Protein AF-K2GDV8-F1 (afdb_monomer)

InterPro domains:
  IPR002344 Lupus La protein [PR00302] (8-25)
  IPR002344 Lupus La protein [PR00302] (63-76)
  IPR002344 Lupus La protein [PR00302] (128-146)
  IPR006630 La-type HTH domain [PF05383] (6-61)
  IPR006630 La-type HTH domain [PS50961] (1-84)
  IPR006630 La-type HTH domain [SM00715] (3-77)
  IPR012677 Nucleotide-binding alpha-beta plait domain superfamily [G3DSA:3.30.70.330] (85-169)
  IPR035979 RNA-binding domain superfamily [SSF54928] (81-168)
  IPR036388 Winged helix-like DNA-binding domain superfamily [G3DSA:1.10.10.10] (1-84)
  IPR036390 Winged helix DNA-binding domain superfamily [SSF46785] (3-77)
  IPR045180 La domain containing protein [PTHR22792] (4-130)

Solvent-accessible surface area (backbone atoms only — not comparable to full-atom values): 13408 Å² total; per-residue (Å²): 133,88,73,53,72,59,58,52,52,50,47,56,66,28,70,80,38,44,51,57,34,59,54,63,54,68,52,37,49,98,84,53,30,25,52,40,68,63,55,58,66,34,72,78,52,50,74,69,75,67,53,72,70,58,51,54,58,52,46,71,74,42,91,55,48,37,66,44,97,85,62,54,30,38,26,50,67,80,77,72,60,59,76,64,50,46,56,19,27,36,26,41,30,63,46,65,62,88,60,51,75,66,57,50,50,57,60,47,43,79,69,36,61,73,67,47,77,45,80,41,54,37,53,80,79,68,42,61,58,21,33,36,38,38,30,35,73,46,46,65,43,46,53,54,60,70,70,44,93,75,46,71,52,94,90,35,71,36,50,76,42,82,42,77,50,70,64,48,48,33,38,37,24,47,84,91,45,77,74,50,75,36,51,25,31,68,34,94,88,76,72,47,60,36,28,48,41,94,90,76,49,74,42,58,60,93,76,49,85,75,58,50,79,41,80,52,50,53,74,51,41,47,55,57,47,45,73,59,41,74,62,109

Secondary structure (DSSP, 8-state):
-PPPHHHHHHHHHSHHHHTT-HHHHHT--TTSEEEHHHHHTSHHHHTT---HHHHHHHHTT-SSEEE-TTS-EEEESSPPPHHHHHHTEEEEE---TT--HHHHHHHHHTTS-EEEEEEEE-TTT--EEEEEEEEES-HHHHHHHHH-S-EEETTEEEEEEE----EEEEEEEETTEEEEEEEEEE-TTTSPEEEEETTTEEEEGGG-TT-EEEEPPHHHHHHHHHHHHTT-

pLDDT: mean 83.09, std 14.26, range [28.98, 96.5]

Radius of gyration: 19.2 Å; Cα contacts (8 Å, |Δi|>4): 350; chains: 1; bounding box: 52×37×49 Å

Foldseek 3Di:
DDDDLLRVVCVCQDLQNVLAQLLLVVQADPVQKHFVVVVCPDPSNVVVVDDLVRSLVSNVPDPFKDADPVSGIIGGPDHDPSVVQLLQKKKKAQAPQPDDPVLQQVQLCVLHAWDDKDFDAQLQPRGTRRMMMTGGPDSVSVVVVVPDPFDDRPNDTMDIDRDASDKWKKFKDQVPHTDDIWIWGQDPPPRATWTQDPPRDTGRCVPDPRIDIDTQDSVSVVVVVCVRNVND

Structure (mmCIF, N/CA/C/O backbone):
data_AF-K2GDV8-F1
#
_entry.id   AF-K2GDV8-F1
#
loop_
_atom_site.group_PDB
_atom_site.id
_atom_site.type_symbol
_atom_site.label_atom_id
_atom_site.label_alt_id
_atom_site.label_comp_id
_atom_site.label_asym_id
_atom_site.label_entity_id
_atom_site.label_seq_id
_atom_site.pdbx_PDB_ins_code
_atom_site.Cartn_x
_atom_site.Cartn_y
_atom_site.Cartn_z
_atom_site.occupancy
_atom_site.B_iso_or_equiv
_atom_site.auth_seq_id
_atom_site.auth_comp_id
_atom_site.auth_asym_id
_atom_site.auth_atom_id
_atom_site.pdbx_PDB_model_num
ATOM 1 N N . MET A 1 1 ? 15.784 8.533 6.601 1.00 43.53 1 MET A N 1
ATOM 2 C CA . MET A 1 1 ? 16.762 7.903 5.689 1.00 43.53 1 MET A CA 1
ATOM 3 C C . MET A 1 1 ? 16.285 8.032 4.250 1.00 43.53 1 MET A C 1
ATOM 5 O O . MET A 1 1 ? 15.082 7.954 4.020 1.00 43.53 1 MET A O 1
ATOM 9 N N . SER A 1 2 ? 17.201 8.256 3.305 1.00 65.50 2 SER A N 1
ATOM 10 C CA . SER A 1 2 ? 16.892 8.185 1.871 1.00 65.50 2 SER A CA 1
ATOM 11 C C . SER A 1 2 ? 16.773 6.712 1.472 1.00 65.50 2 SER A C 1
ATOM 13 O O . SER A 1 2 ? 17.694 5.946 1.747 1.00 65.50 2 SER A O 1
ATOM 15 N N . ARG A 1 3 ? 15.641 6.291 0.895 1.00 78.75 3 ARG A N 1
ATOM 16 C CA . ARG A 1 3 ? 15.492 4.928 0.352 1.00 78.75 3 ARG A CA 1
ATOM 17 C C . ARG A 1 3 ? 16.298 4.824 -0.943 1.00 78.75 3 ARG A C 1
ATOM 19 O O . ARG A 1 3 ? 16.330 5.781 -1.713 1.00 78.75 3 ARG A O 1
ATOM 26 N N . SER A 1 4 ? 16.920 3.676 -1.194 1.00 91.19 4 SER A N 1
ATOM 27 C CA . SER A 1 4 ? 17.499 3.373 -2.511 1.00 91.19 4 SER A CA 1
ATOM 28 C C . SER A 1 4 ? 16.402 3.234 -3.575 1.00 91.19 4 SER A C 1
ATOM 30 O O . SER A 1 4 ? 15.219 3.089 -3.246 1.00 91.19 4 SER A O 1
ATOM 32 N N . LEU A 1 5 ? 16.785 3.265 -4.855 1.00 91.50 5 LEU A N 1
ATOM 33 C CA . LEU A 1 5 ? 15.845 3.099 -5.963 1.00 91.50 5 LEU A CA 1
ATOM 34 C C . LEU A 1 5 ? 15.077 1.777 -5.838 1.00 91.50 5 LEU A C 1
ATOM 36 O O . LEU A 1 5 ? 13.846 1.782 -5.876 1.00 91.50 5 LEU A O 1
ATOM 40 N N . ILE A 1 6 ? 15.791 0.666 -5.631 1.00 93.12 6 ILE A N 1
ATOM 41 C CA . ILE A 1 6 ? 15.181 -0.662 -5.514 1.00 93.12 6 ILE A CA 1
ATOM 42 C C . ILE A 1 6 ? 14.186 -0.723 -4.354 1.00 93.12 6 ILE A C 1
ATOM 44 O O . ILE A 1 6 ? 13.038 -1.095 -4.568 1.00 93.12 6 ILE A O 1
ATOM 48 N N . GLN A 1 7 ? 14.550 -0.221 -3.168 1.00 91.31 7 GLN A N 1
ATOM 49 C CA . GLN A 1 7 ? 13.645 -0.162 -2.013 1.00 91.31 7 GLN A CA 1
ATOM 50 C C . GLN A 1 7 ? 12.397 0.681 -2.302 1.00 91.31 7 GLN A C 1
ATOM 52 O O . GLN A 1 7 ? 11.306 0.394 -1.805 1.00 91.31 7 GLN A O 1
ATOM 57 N N . GLN A 1 8 ? 12.538 1.745 -3.096 1.00 91.12 8 GLN A N 1
ATOM 58 C CA . GLN A 1 8 ? 11.416 2.589 -3.480 1.00 91.12 8 GLN A CA 1
ATOM 59 C C . GLN A 1 8 ? 10.470 1.881 -4.460 1.00 91.12 8 GLN A C 1
ATOM 61 O O . GLN A 1 8 ? 9.252 2.023 -4.317 1.00 91.12 8 GLN A O 1
ATOM 66 N N . ILE A 1 9 ? 11.000 1.118 -5.421 1.00 93.31 9 ILE A N 1
ATOM 67 C CA . ILE A 1 9 ? 10.190 0.316 -6.347 1.00 93.31 9 ILE A CA 1
ATOM 68 C C . ILE A 1 9 ? 9.536 -0.854 -5.603 1.00 93.31 9 ILE A C 1
ATOM 70 O O . ILE A 1 9 ? 8.327 -1.048 -5.716 1.00 93.31 9 ILE A O 1
ATOM 74 N N . GLU A 1 10 ? 10.285 -1.569 -4.767 1.00 94.31 10 GLU A N 1
ATOM 75 C CA . GLU A 1 10 ? 9.770 -2.643 -3.912 1.00 94.31 10 GLU A CA 1
ATOM 76 C C . GLU A 1 10 ? 8.634 -2.158 -3.014 1.00 94.31 10 GLU A C 1
ATOM 78 O O . GLU A 1 10 ? 7.620 -2.838 -2.873 1.00 94.31 10 GLU A O 1
ATOM 83 N N . PHE A 1 11 ? 8.735 -0.941 -2.475 1.00 91.38 11 PHE A N 1
ATOM 84 C CA . PHE A 1 11 ? 7.638 -0.343 -1.726 1.00 91.38 11 PHE A CA 1
ATOM 85 C C . PHE A 1 11 ? 6.379 -0.139 -2.582 1.00 91.38 11 PHE A C 1
ATOM 87 O O . PHE A 1 11 ? 5.278 -0.383 -2.088 1.00 91.38 11 PHE A O 1
ATOM 94 N N . TYR A 1 12 ? 6.491 0.279 -3.848 1.00 91.88 12 TYR A N 1
ATOM 95 C CA . TYR A 1 12 ? 5.311 0.440 -4.709 1.00 91.88 12 TYR A CA 1
ATOM 96 C C . TYR A 1 12 ? 4.580 -0.879 -4.953 1.00 91.88 12 TYR A C 1
ATOM 98 O O . TYR A 1 12 ? 3.348 -0.901 -4.921 1.00 91.88 12 TYR A O 1
ATOM 106 N N . PHE A 1 13 ? 5.335 -1.962 -5.115 1.00 93.12 13 PHE A N 1
ATOM 107 C CA . PHE A 1 13 ? 4.814 -3.314 -5.313 1.00 93.12 13 PHE A CA 1
ATOM 108 C C . PHE A 1 13 ? 4.596 -4.094 -4.006 1.00 93.12 13 PHE A C 1
ATOM 110 O O . PHE A 1 13 ? 4.171 -5.250 -4.053 1.00 93.12 13 PHE A O 1
ATOM 117 N N . SER A 1 14 ? 4.849 -3.487 -2.842 1.00 92.94 14 SER A N 1
ATOM 118 C CA . SER A 1 14 ? 4.549 -4.083 -1.534 1.00 92.94 14 SER A CA 1
ATOM 119 C C . SER A 1 14 ? 3.051 -4.359 -1.387 1.00 92.94 14 SER A C 1
ATOM 121 O O . SER A 1 14 ? 2.226 -3.684 -2.001 1.00 92.94 14 SER A O 1
ATOM 123 N N . ASP A 1 15 ? 2.675 -5.333 -0.558 1.00 93.44 15 ASP A N 1
ATOM 124 C CA . ASP A 1 15 ? 1.283 -5.780 -0.417 1.00 93.44 15 ASP A CA 1
ATOM 125 C C . ASP A 1 15 ? 0.432 -4.639 0.109 1.00 93.44 15 ASP A C 1
ATOM 127 O O . ASP A 1 15 ? -0.665 -4.365 -0.380 1.00 93.44 15 ASP A O 1
ATOM 131 N N . ILE A 1 16 ? 0.990 -3.922 1.080 1.00 91.50 16 ILE A N 1
ATOM 132 C CA . ILE A 1 16 ? 0.326 -2.809 1.730 1.00 91.50 16 ILE A CA 1
ATOM 133 C C . ILE A 1 16 ? 0.126 -1.615 0.794 1.00 91.50 16 ILE A C 1
ATOM 135 O O . ILE A 1 16 ? -0.875 -0.895 0.899 1.00 91.50 16 ILE A O 1
ATOM 139 N N . ASN A 1 17 ? 1.051 -1.381 -0.144 1.00 90.69 17 ASN A N 1
ATOM 140 C CA . ASN A 1 17 ? 0.864 -0.328 -1.131 1.00 90.69 17 ASN A CA 1
ATOM 141 C C . ASN A 1 17 ? -0.066 -0.782 -2.248 1.00 90.69 17 ASN A C 1
ATOM 143 O O . ASN A 1 17 ? -1.082 -0.127 -2.474 1.00 90.69 17 ASN A O 1
ATOM 147 N N . LEU A 1 18 ? 0.261 -1.898 -2.895 1.00 89.25 18 LEU A N 1
ATOM 148 C CA . LEU A 1 18 ? -0.425 -2.380 -4.080 1.00 89.25 18 LEU A CA 1
ATOM 149 C C . LEU A 1 18 ? -1.903 -2.655 -3.810 1.00 89.25 18 LEU A C 1
ATOM 151 O O . LEU A 1 18 ? -2.712 -2.332 -4.663 1.00 89.25 18 LEU A O 1
ATOM 155 N N . SER A 1 19 ? -2.286 -3.109 -2.610 1.00 88.31 19 SER A N 1
ATOM 156 C CA . SER A 1 19 ? -3.701 -3.311 -2.244 1.00 88.31 19 SER A CA 1
ATOM 157 C C . SER A 1 19 ? -4.521 -2.016 -2.181 1.00 88.31 19 SER A C 1
ATOM 159 O O . SER A 1 19 ? -5.742 -2.059 -2.240 1.00 88.31 19 SER A O 1
ATOM 161 N N . THR A 1 20 ? -3.882 -0.850 -2.042 1.00 83.88 20 THR A N 1
ATOM 162 C CA . THR A 1 20 ? -4.573 0.450 -1.903 1.00 83.88 20 THR A CA 1
ATOM 163 C C . THR A 1 20 ? -4.274 1.437 -3.031 1.00 83.88 20 THR A C 1
ATOM 165 O O . THR A 1 20 ? -4.879 2.512 -3.078 1.00 83.88 20 THR A O 1
ATOM 168 N N . ASP A 1 21 ? -3.328 1.120 -3.915 1.00 85.31 21 ASP A N 1
ATOM 169 C CA . ASP A 1 21 ? -2.893 1.989 -5.005 1.00 85.31 21 ASP A CA 1
ATOM 170 C C . ASP A 1 21 ? -3.689 1.705 -6.284 1.00 85.31 21 ASP A C 1
ATOM 172 O O . ASP A 1 21 ? -3.266 0.949 -7.156 1.00 85.31 21 ASP A O 1
ATOM 176 N N . LEU A 1 22 ? -4.859 2.339 -6.392 1.00 81.19 22 LEU A N 1
ATOM 177 C CA . LEU A 1 22 ? -5.769 2.175 -7.533 1.00 81.19 22 LEU A CA 1
ATOM 178 C C . LEU A 1 22 ? -5.119 2.524 -8.874 1.00 81.19 22 LEU A C 1
ATOM 180 O O . LEU A 1 22 ? -5.490 1.960 -9.899 1.00 81.19 22 LEU A O 1
ATOM 184 N N . TYR A 1 23 ? -4.167 3.463 -8.882 1.00 82.38 23 TYR A N 1
ATOM 185 C CA . TYR A 1 23 ? -3.486 3.820 -10.117 1.00 82.38 23 TYR A CA 1
ATOM 186 C C . TYR A 1 23 ? -2.607 2.665 -10.586 1.00 82.38 23 TYR A C 1
ATOM 188 O O . TYR A 1 23 ? -2.740 2.223 -11.725 1.00 82.38 23 TYR A O 1
ATOM 196 N N . LEU A 1 24 ? -1.750 2.144 -9.704 1.00 86.38 24 LEU A N 1
ATOM 197 C CA . LEU A 1 24 ? -0.864 1.043 -10.064 1.00 86.38 24 LEU A CA 1
ATOM 198 C C . LEU A 1 24 ? -1.658 -0.222 -10.425 1.00 86.38 24 LEU A C 1
ATOM 200 O O . LEU A 1 24 ? -1.346 -0.859 -11.426 1.00 86.38 24 LEU A O 1
ATOM 204 N N . GLN A 1 25 ? -2.732 -0.519 -9.683 1.00 85.81 25 GLN A N 1
ATOM 205 C CA . GLN A 1 25 ? -3.666 -1.602 -10.01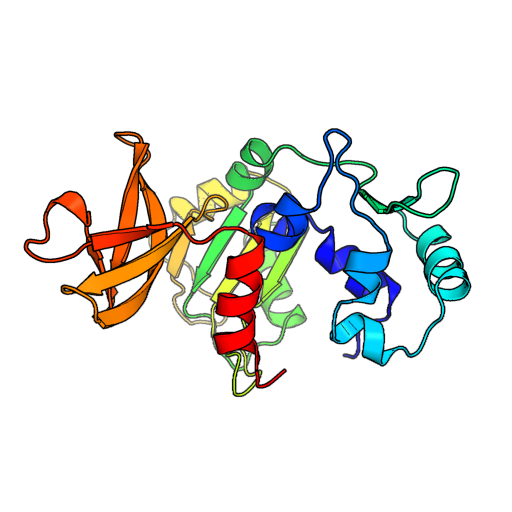4 1.00 85.81 25 GLN A CA 1
ATOM 206 C C . GLN A 1 25 ? -4.284 -1.427 -11.408 1.00 85.81 25 GLN A C 1
ATOM 208 O O . GLN A 1 25 ? -4.371 -2.383 -12.164 1.00 85.81 25 GLN A O 1
ATOM 213 N N . SER A 1 26 ? -4.675 -0.208 -11.792 1.00 84.81 26 SER A N 1
ATOM 214 C CA . SER A 1 26 ? -5.292 0.033 -13.106 1.00 84.81 26 SER A CA 1
ATOM 215 C C . SER A 1 26 ? -4.351 -0.132 -14.299 1.00 84.81 26 SER A C 1
ATOM 217 O O . SER A 1 26 ? -4.811 -0.256 -15.430 1.00 84.81 26 SER A O 1
ATOM 219 N N . LYS A 1 27 ? -3.036 -0.097 -14.062 1.00 87.75 27 LYS A N 1
ATOM 220 C CA . LYS A 1 27 ? -2.007 -0.329 -15.086 1.00 87.75 27 LYS A CA 1
ATOM 221 C C . LYS A 1 27 ? -1.508 -1.771 -15.095 1.00 87.75 27 LYS A C 1
ATOM 223 O O . LYS A 1 27 ? -0.606 -2.091 -15.865 1.00 87.75 27 LYS A O 1
ATOM 228 N N . MET A 1 28 ? -2.072 -2.609 -14.232 1.00 90.12 28 MET A N 1
ATOM 229 C CA . MET A 1 28 ? -1.716 -4.006 -14.088 1.00 90.12 28 MET A CA 1
ATOM 230 C C . MET A 1 28 ? -2.492 -4.857 -15.093 1.00 90.12 28 MET A C 1
ATOM 232 O O . MET A 1 28 ? -3.705 -4.715 -15.233 1.00 90.12 28 MET A O 1
ATOM 236 N N . ASN A 1 29 ? -1.789 -5.738 -15.797 1.00 92.12 29 ASN A N 1
ATOM 237 C CA . ASN A 1 29 ? -2.400 -6.740 -16.661 1.00 92.12 29 ASN A CA 1
ATOM 238 C C . ASN A 1 29 ? -2.912 -7.947 -15.843 1.00 92.12 29 ASN A C 1
ATOM 240 O O . ASN A 1 29 ? -2.762 -8.000 -14.620 1.00 92.12 29 ASN A O 1
ATOM 244 N N . ALA A 1 30 ? -3.498 -8.936 -16.526 1.00 88.62 30 ALA A N 1
ATOM 245 C CA . ALA A 1 30 ? -4.019 -10.151 -15.892 1.00 88.62 30 ALA A CA 1
ATOM 246 C C . ALA A 1 30 ? -2.950 -10.944 -15.107 1.00 88.62 30 ALA A C 1
ATOM 248 O O . ALA A 1 30 ? -3.274 -11.580 -14.107 1.00 88.62 30 ALA A O 1
ATOM 249 N N . ASP A 1 31 ? -1.679 -10.845 -15.507 1.00 88.62 31 ASP A N 1
ATOM 250 C CA . ASP A 1 31 ? -0.541 -11.532 -14.880 1.00 88.62 31 ASP A CA 1
ATOM 251 C C . ASP A 1 31 ? 0.081 -10.759 -13.708 1.00 88.62 31 ASP A C 1
ATOM 253 O O . ASP A 1 31 ? 1.142 -11.127 -13.183 1.00 88.62 31 ASP A O 1
ATOM 257 N N . GLY A 1 32 ? -0.535 -9.654 -13.290 1.00 90.31 32 GLY A N 1
ATOM 258 C CA . GLY A 1 32 ? -0.022 -8.852 -12.188 1.00 90.31 32 GLY A CA 1
ATOM 259 C C . GLY A 1 32 ? 1.189 -7.985 -12.559 1.00 90.31 32 GLY A C 1
ATOM 260 O O . GLY A 1 32 ? 1.964 -7.602 -11.677 1.00 90.31 32 GLY A O 1
ATOM 261 N N . MET A 1 33 ? 1.395 -7.709 -13.850 1.00 94.69 33 MET A N 1
ATOM 262 C CA . MET A 1 33 ? 2.526 -6.941 -14.373 1.00 94.69 33 MET A CA 1
ATOM 263 C C . MET A 1 33 ? 2.098 -5.569 -14.893 1.00 94.69 33 MET A C 1
ATOM 265 O O . MET A 1 33 ? 0.994 -5.392 -15.398 1.00 94.69 33 MET A O 1
ATOM 269 N N . VAL A 1 34 ? 2.990 -4.594 -14.776 1.00 94.19 34 VAL A N 1
ATOM 270 C CA . VAL A 1 34 ? 2.791 -3.190 -15.141 1.00 94.19 34 VAL A CA 1
ATOM 271 C C . VAL A 1 34 ? 3.914 -2.774 -16.096 1.00 94.19 34 VAL A C 1
ATOM 273 O O . VAL A 1 34 ? 5.051 -3.201 -15.886 1.00 94.19 34 VAL A O 1
ATOM 276 N N . PRO A 1 35 ? 3.663 -1.924 -17.109 1.00 95.62 35 PRO A N 1
ATOM 277 C CA . PRO A 1 35 ? 4.734 -1.382 -17.940 1.00 95.62 35 PRO A CA 1
ATOM 278 C C . PRO A 1 35 ? 5.784 -0.639 -17.113 1.00 95.62 35 PRO A C 1
ATOM 280 O O . PRO A 1 35 ? 5.447 0.225 -16.300 1.00 95.62 35 PRO A O 1
ATOM 283 N N . LEU A 1 36 ? 7.063 -0.934 -17.341 1.00 94.88 36 LEU A N 1
ATOM 284 C CA . LEU A 1 36 ? 8.172 -0.305 -16.623 1.00 94.88 36 LEU A CA 1
ATOM 285 C C . LEU A 1 36 ? 8.162 1.221 -16.800 1.00 94.88 36 LEU A C 1
ATOM 287 O O . LEU A 1 36 ? 8.381 1.954 -15.836 1.00 94.88 36 LEU A O 1
ATOM 291 N N . SER A 1 37 ? 7.758 1.699 -17.979 1.00 91.81 37 SER A N 1
ATOM 292 C CA . SER A 1 37 ? 7.576 3.123 -18.288 1.00 91.81 37 SER A CA 1
ATOM 293 C C . SER A 1 37 ? 6.611 3.852 -17.341 1.00 91.81 37 SER A C 1
ATOM 295 O O . SER A 1 37 ? 6.786 5.040 -17.057 1.00 91.81 37 SER A O 1
ATOM 297 N N . VAL A 1 38 ? 5.617 3.152 -16.778 1.00 90.31 38 VAL A N 1
ATOM 298 C CA . VAL A 1 38 ? 4.729 3.712 -15.746 1.00 90.31 38 VAL A CA 1
ATOM 299 C C . VAL A 1 38 ? 5.514 4.009 -14.467 1.00 90.31 38 VAL A C 1
ATOM 301 O O . VAL A 1 38 ? 5.323 5.069 -13.865 1.00 90.31 38 VAL A O 1
ATOM 304 N N . ILE A 1 39 ? 6.408 3.101 -14.065 1.00 91.69 39 ILE A N 1
ATOM 305 C CA . ILE A 1 39 ? 7.247 3.239 -12.867 1.00 91.69 39 ILE A CA 1
ATOM 306 C C . ILE A 1 39 ? 8.306 4.323 -13.071 1.00 91.69 39 ILE A C 1
ATOM 308 O O . ILE A 1 39 ? 8.488 5.169 -12.196 1.00 91.69 39 ILE A O 1
ATOM 312 N N . GLU A 1 40 ? 8.939 4.374 -14.242 1.00 88.75 40 GLU A N 1
ATOM 313 C CA . GLU A 1 40 ? 9.868 5.445 -14.636 1.00 88.75 40 GLU A CA 1
ATOM 314 C C . GLU A 1 40 ? 9.201 6.829 -14.615 1.00 88.75 40 GLU A C 1
ATOM 316 O O . GLU A 1 40 ? 9.817 7.847 -14.288 1.00 88.75 40 GLU A O 1
ATOM 321 N N . GLY A 1 41 ? 7.898 6.874 -14.902 1.00 87.06 41 GLY A N 1
ATOM 322 C CA . GLY A 1 41 ? 7.074 8.072 -14.809 1.00 87.06 41 GLY A CA 1
ATOM 323 C C . GLY A 1 41 ? 6.939 8.640 -13.391 1.00 87.06 41 GLY A C 1
ATOM 324 O O . GLY A 1 41 ? 6.628 9.827 -13.234 1.00 87.06 41 GLY A O 1
ATOM 325 N N . PHE A 1 42 ? 7.187 7.846 -12.345 1.00 87.06 42 PHE A N 1
ATOM 326 C CA . PHE A 1 42 ? 6.984 8.270 -10.964 1.00 87.06 42 PHE A CA 1
ATOM 327 C C . PHE A 1 42 ? 8.009 9.298 -10.506 1.00 87.06 42 PHE A C 1
ATOM 329 O O . PHE A 1 42 ? 9.217 9.109 -10.610 1.00 87.06 42 PHE A O 1
ATOM 336 N N . LYS A 1 43 ? 7.522 10.376 -9.879 1.00 84.50 43 LYS A N 1
ATOM 337 C CA . LYS A 1 43 ? 8.373 11.490 -9.446 1.00 84.50 43 LYS A CA 1
ATOM 338 C C . LYS A 1 43 ? 9.539 11.052 -8.558 1.00 84.50 43 LYS A C 1
ATOM 340 O O . LYS A 1 43 ? 10.634 11.572 -8.721 1.00 84.50 43 LYS A O 1
ATOM 345 N N . MET A 1 44 ? 9.320 10.116 -7.632 1.00 83.81 44 MET A N 1
ATOM 346 C CA . MET A 1 44 ? 10.400 9.641 -6.756 1.00 83.81 44 MET A CA 1
ATOM 347 C C . MET A 1 44 ? 11.426 8.792 -7.503 1.00 83.81 44 MET A C 1
ATOM 349 O O . MET A 1 44 ? 12.586 8.822 -7.128 1.00 83.81 44 MET A O 1
ATOM 353 N N . ILE A 1 45 ? 11.021 8.090 -8.565 1.00 88.81 45 ILE A N 1
ATOM 354 C CA . ILE A 1 45 ? 11.927 7.306 -9.412 1.00 88.81 45 ILE A CA 1
ATOM 355 C C . ILE A 1 45 ? 12.773 8.240 -10.281 1.00 88.81 45 ILE A C 1
ATOM 357 O O . ILE A 1 45 ? 13.992 8.112 -10.321 1.00 88.81 45 ILE A O 1
ATOM 361 N N . LYS A 1 46 ? 12.159 9.283 -10.854 1.00 88.69 46 LYS A N 1
ATOM 362 C CA . LYS A 1 46 ? 12.871 10.300 -11.648 1.00 88.69 46 LYS A CA 1
ATOM 363 C C . LYS A 1 46 ? 14.001 11.013 -10.896 1.00 88.69 46 LYS A C 1
ATOM 365 O O . LYS A 1 46 ? 14.948 11.458 -11.530 1.00 88.69 46 LYS A O 1
ATOM 370 N N . ARG A 1 47 ? 13.930 11.110 -9.561 1.00 89.31 47 ARG A N 1
ATOM 371 C CA . ARG A 1 47 ? 14.973 11.737 -8.722 1.00 89.31 47 ARG A CA 1
ATOM 372 C C . ARG A 1 47 ? 16.295 10.965 -8.700 1.00 89.31 47 ARG A C 1
ATOM 374 O O . ARG A 1 47 ? 17.302 11.533 -8.303 1.00 89.31 47 ARG A O 1
ATOM 381 N N . PHE A 1 48 ? 16.296 9.693 -9.095 1.00 90.31 48 PHE A N 1
ATOM 382 C CA . PHE A 1 48 ? 17.519 8.894 -9.171 1.00 90.31 48 PHE A CA 1
ATOM 383 C C . PHE A 1 48 ? 18.284 9.103 -10.483 1.00 90.31 48 PHE A C 1
ATOM 385 O O . PHE A 1 48 ? 19.425 8.666 -10.567 1.00 90.31 48 PHE A O 1
ATOM 392 N N . HIS A 1 49 ? 17.682 9.772 -11.478 1.00 91.88 49 HIS A N 1
ATOM 393 C CA . HIS A 1 49 ? 18.302 10.080 -12.773 1.00 91.88 49 HIS A CA 1
ATOM 394 C C . HIS A 1 49 ? 18.880 8.856 -13.507 1.00 91.88 49 HIS A C 1
ATOM 396 O O . HIS A 1 49 ? 19.899 8.969 -14.179 1.00 91.88 49 HIS A O 1
ATOM 402 N N . LYS A 1 50 ? 18.218 7.698 -13.384 1.00 92.94 50 LYS A N 1
ATOM 403 C CA . LYS A 1 50 ? 18.639 6.443 -14.019 1.00 92.94 50 LYS A CA 1
ATOM 404 C C . LYS A 1 50 ? 17.878 6.172 -15.309 1.00 92.94 50 LYS A C 1
ATOM 406 O O . LYS A 1 50 ? 16.694 6.492 -15.426 1.00 92.94 50 LYS A O 1
ATOM 411 N N . THR A 1 51 ? 18.580 5.577 -16.257 1.00 93.19 51 THR A N 1
ATOM 412 C CA . THR A 1 51 ? 18.060 5.065 -17.524 1.00 93.19 51 THR A CA 1
ATOM 413 C C . THR A 1 51 ? 17.363 3.717 -17.327 1.00 93.19 51 THR A C 1
ATOM 415 O O . THR A 1 51 ? 17.600 3.021 -16.338 1.00 93.19 51 THR A O 1
ATOM 418 N N . THR A 1 52 ? 16.523 3.312 -18.282 1.00 92.38 52 THR A N 1
ATOM 419 C CA . THR A 1 52 ? 15.828 2.014 -18.249 1.00 92.38 52 THR A CA 1
ATOM 420 C C . THR A 1 52 ? 16.778 0.830 -18.021 1.00 92.38 52 THR A C 1
ATOM 422 O O . THR A 1 52 ? 16.491 0.025 -17.136 1.00 92.38 52 THR A O 1
ATOM 425 N N . PRO A 1 53 ? 17.933 0.713 -18.716 1.00 93.81 53 PRO A N 1
ATOM 426 C CA . PRO A 1 53 ? 18.864 -0.390 -18.475 1.00 93.81 53 PRO A CA 1
ATOM 427 C C . PRO A 1 53 ? 19.433 -0.407 -17.051 1.00 93.81 53 PRO A C 1
ATOM 429 O O . PRO A 1 53 ? 19.537 -1.475 -16.455 1.00 93.81 53 PRO A O 1
ATOM 432 N N . GLU A 1 54 ? 19.753 0.761 -16.484 1.00 94.50 54 GLU A N 1
ATOM 433 C CA . GLU A 1 54 ? 20.250 0.872 -15.106 1.00 94.50 54 GLU A CA 1
ATOM 434 C C . GLU A 1 54 ? 19.184 0.451 -14.088 1.00 94.50 54 GLU A C 1
ATOM 436 O O . GLU A 1 54 ? 19.478 -0.293 -13.153 1.00 94.50 54 GLU A O 1
ATOM 441 N N . ILE A 1 55 ? 17.929 0.867 -14.302 1.00 94.12 55 ILE A N 1
ATOM 442 C CA . ILE A 1 55 ? 16.796 0.444 -13.470 1.00 94.12 55 ILE A CA 1
ATOM 443 C C . ILE A 1 55 ? 16.627 -1.078 -13.554 1.00 94.12 55 ILE A C 1
ATOM 445 O O . ILE A 1 55 ? 16.509 -1.734 -12.520 1.00 94.12 55 ILE A O 1
ATOM 449 N N . CYS A 1 56 ? 16.645 -1.657 -14.758 1.00 94.38 56 CYS A N 1
ATOM 450 C CA . CYS A 1 56 ? 16.538 -3.104 -14.949 1.00 94.38 56 CYS A CA 1
ATOM 451 C C . CYS A 1 56 ? 17.657 -3.870 -14.236 1.00 94.38 56 CYS A C 1
ATOM 453 O O . CYS A 1 56 ? 17.386 -4.905 -13.627 1.00 94.38 56 CYS A O 1
ATOM 455 N N . GLU A 1 57 ? 18.892 -3.367 -14.279 1.00 93.56 57 GLU A N 1
ATOM 456 C CA . GLU A 1 57 ? 20.028 -4.007 -13.616 1.00 93.56 57 GLU A CA 1
ATOM 457 C C . GLU A 1 57 ? 19.863 -4.034 -12.092 1.00 93.56 57 GLU A C 1
ATOM 459 O O . GLU A 1 57 ? 20.077 -5.067 -11.461 1.00 93.56 57 GLU A O 1
ATOM 464 N N . GLU A 1 58 ? 19.385 -2.945 -11.488 1.00 93.12 58 GLU A N 1
ATOM 465 C CA . GLU A 1 58 ? 19.057 -2.937 -10.059 1.00 93.12 58 GLU A CA 1
ATOM 466 C C . GLU A 1 58 ? 17.911 -3.883 -9.713 1.00 93.12 58 GLU A C 1
ATOM 468 O O . GLU A 1 58 ? 17.957 -4.572 -8.696 1.00 93.12 58 GLU A O 1
ATOM 473 N N . LEU A 1 59 ? 16.886 -3.958 -10.561 1.00 93.38 59 LEU A N 1
ATOM 474 C CA . LEU A 1 59 ? 15.726 -4.810 -10.312 1.00 93.38 59 LEU A CA 1
ATOM 475 C C . LEU A 1 59 ? 16.069 -6.302 -10.272 1.00 93.38 59 LEU A C 1
ATOM 477 O O . LEU A 1 59 ? 15.386 -7.047 -9.566 1.00 93.38 59 LEU A O 1
ATOM 481 N N . LYS A 1 60 ? 17.143 -6.740 -10.941 1.00 90.12 60 LYS A N 1
ATOM 482 C CA . LYS A 1 60 ? 17.638 -8.127 -10.853 1.00 90.12 60 LYS A CA 1
ATOM 483 C C . LYS A 1 60 ? 18.032 -8.528 -9.431 1.00 90.12 60 LYS A C 1
ATOM 485 O O . LYS A 1 60 ? 17.965 -9.706 -9.095 1.00 90.12 60 LYS A O 1
ATOM 490 N N . GLN A 1 61 ? 18.401 -7.564 -8.589 1.00 89.75 61 GLN A N 1
ATOM 491 C CA . GLN A 1 61 ? 18.760 -7.800 -7.188 1.00 89.75 61 GLN A CA 1
ATOM 492 C C . GLN A 1 61 ? 17.525 -7.992 -6.291 1.00 89.75 61 GLN A C 1
ATOM 494 O O . GLN A 1 61 ? 17.658 -8.379 -5.130 1.00 89.75 61 GLN A O 1
ATOM 499 N N . SER A 1 62 ? 16.313 -7.729 -6.799 1.00 93.06 62 SER A N 1
ATOM 500 C CA . SER A 1 62 ? 15.097 -7.826 -5.998 1.00 93.06 62 SER A CA 1
ATOM 501 C C . SER A 1 62 ? 14.655 -9.274 -5.801 1.00 93.06 62 SER A C 1
ATOM 503 O O . SER A 1 62 ? 14.456 -10.059 -6.738 1.00 93.06 62 SER A O 1
ATOM 505 N N . ASN A 1 63 ? 14.370 -9.608 -4.546 1.00 90.69 63 ASN A N 1
ATOM 506 C CA . ASN A 1 63 ? 13.797 -10.900 -4.187 1.00 90.69 63 ASN A CA 1
ATOM 507 C C . ASN A 1 63 ? 12.278 -10.956 -4.389 1.00 90.69 63 ASN A C 1
ATOM 509 O O . ASN A 1 63 ? 11.722 -12.051 -4.444 1.00 90.69 63 ASN A O 1
ATOM 513 N N . ILE A 1 64 ? 11.604 -9.811 -4.546 1.00 92.69 64 ILE A N 1
ATOM 514 C CA . ILE A 1 64 ? 10.136 -9.743 -4.609 1.00 92.69 64 ILE A CA 1
ATOM 515 C C . ILE A 1 64 ? 9.596 -9.321 -5.981 1.00 92.69 64 ILE A C 1
ATOM 517 O O . ILE A 1 64 ? 8.420 -9.564 -6.258 1.00 92.69 64 ILE A O 1
ATOM 521 N N . LEU A 1 65 ? 10.424 -8.719 -6.839 1.00 95.50 65 LEU A N 1
ATOM 522 C CA . LEU A 1 65 ? 10.031 -8.211 -8.159 1.00 95.50 65 LEU A CA 1
ATOM 523 C C . LEU A 1 65 ? 10.500 -9.133 -9.284 1.00 95.50 65 LEU A C 1
ATOM 525 O O . LEU A 1 65 ? 11.567 -9.730 -9.202 1.00 95.50 65 LEU A O 1
ATOM 529 N N . ARG A 1 66 ? 9.712 -9.233 -10.352 1.00 94.81 66 ARG A N 1
ATOM 530 C CA . ARG A 1 66 ? 10.080 -9.912 -11.599 1.00 94.81 66 ARG A CA 1
ATOM 531 C C . ARG A 1 66 ? 9.977 -8.953 -12.774 1.00 94.81 66 ARG A C 1
ATOM 533 O O . ARG A 1 66 ? 9.073 -8.117 -12.803 1.00 94.81 66 ARG A O 1
ATOM 540 N N . LEU A 1 67 ? 10.874 -9.131 -13.733 1.00 95.44 67 LEU A N 1
ATOM 541 C CA . LEU A 1 67 ? 10.803 -8.515 -15.052 1.00 95.44 67 LEU A CA 1
ATOM 542 C C . LEU A 1 67 ? 10.245 -9.530 -16.057 1.00 95.44 67 LEU A C 1
ATOM 544 O O . LEU A 1 67 ? 10.406 -10.736 -15.861 1.00 95.44 67 LEU A O 1
ATOM 548 N N . SER A 1 68 ? 9.578 -9.049 -17.103 1.00 94.75 68 SER A N 1
ATOM 549 C CA . SER A 1 68 ? 9.281 -9.861 -18.290 1.00 94.75 68 SER A CA 1
ATOM 550 C C . SER A 1 68 ? 10.564 -10.167 -19.061 1.00 94.75 68 SER A C 1
ATOM 552 O O . SER A 1 68 ? 11.583 -9.512 -18.855 1.00 94.75 68 SER A O 1
ATOM 554 N N . GLU A 1 69 ? 10.520 -11.143 -19.968 1.00 92.19 69 GLU A N 1
ATOM 555 C CA . GLU A 1 69 ? 11.687 -11.554 -20.767 1.00 92.19 69 GLU A CA 1
ATOM 556 C C . GLU A 1 69 ? 12.276 -10.405 -21.604 1.00 92.19 69 GLU A C 1
ATOM 558 O O . GLU A 1 69 ? 13.490 -10.300 -21.751 1.00 92.19 69 GLU A O 1
ATOM 563 N N . ASP A 1 70 ? 11.426 -9.501 -22.093 1.00 93.31 70 ASP A N 1
ATOM 564 C CA . ASP A 1 70 ? 11.803 -8.301 -22.853 1.00 93.31 70 ASP A CA 1
ATOM 565 C C . ASP A 1 70 ? 12.160 -7.086 -21.967 1.00 93.31 70 ASP A C 1
ATOM 567 O O . ASP A 1 70 ? 12.430 -5.991 -22.472 1.00 93.31 70 ASP A O 1
ATOM 571 N N . HIS A 1 71 ? 12.132 -7.260 -20.640 1.00 93.50 71 HIS A N 1
ATOM 572 C CA . HIS A 1 71 ? 12.320 -6.226 -19.620 1.00 93.50 71 HIS A CA 1
ATOM 573 C C . HIS A 1 71 ? 11.394 -4.996 -19.756 1.00 93.50 71 HIS A C 1
ATOM 575 O O . HIS A 1 71 ? 11.686 -3.942 -19.190 1.00 93.50 71 HIS A O 1
ATOM 581 N N .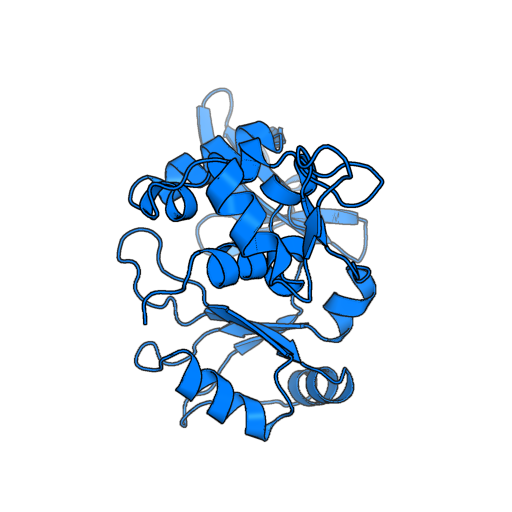 GLN A 1 72 ? 10.271 -5.105 -20.474 1.00 94.38 72 GLN A N 1
ATOM 582 C CA . GLN A 1 72 ? 9.313 -4.002 -20.641 1.00 94.38 72 GLN A CA 1
ATOM 583 C C . GLN A 1 72 ? 8.268 -3.942 -19.528 1.00 94.38 72 GLN A C 1
ATOM 585 O O . GLN A 1 72 ? 7.675 -2.888 -19.284 1.00 94.38 72 GLN A O 1
ATOM 590 N N . LEU A 1 73 ? 8.028 -5.060 -18.846 1.00 96.31 73 LEU A N 1
ATOM 591 C CA . LEU A 1 73 ? 7.052 -5.178 -17.776 1.00 96.31 73 LEU A CA 1
ATOM 592 C C . LEU A 1 73 ? 7.737 -5.537 -16.463 1.00 96.31 73 LEU A C 1
ATOM 594 O O . LEU A 1 73 ? 8.698 -6.303 -16.410 1.00 96.31 73 LEU A O 1
ATOM 598 N N . ILE A 1 74 ? 7.171 -5.025 -15.380 1.00 96.50 74 ILE A N 1
ATOM 599 C CA . ILE A 1 74 ? 7.575 -5.307 -14.012 1.00 96.50 74 ILE A CA 1
ATOM 600 C C . ILE A 1 74 ? 6.357 -5.756 -13.217 1.00 96.50 74 ILE A C 1
ATOM 602 O O . ILE A 1 74 ? 5.279 -5.172 -13.295 1.00 96.50 74 ILE A O 1
ATOM 606 N N . GLY A 1 75 ? 6.519 -6.809 -12.433 1.00 94.44 75 GLY A N 1
ATOM 607 C CA . GLY A 1 75 ? 5.465 -7.321 -11.574 1.00 94.44 75 GLY A CA 1
ATOM 608 C C . GLY A 1 75 ? 6.026 -7.880 -10.285 1.00 94.44 75 GLY A C 1
ATOM 609 O O . GLY A 1 75 ? 7.236 -7.939 -10.066 1.00 94.44 75 GLY A O 1
ATOM 610 N N . ARG A 1 76 ? 5.129 -8.333 -9.419 1.00 94.06 76 ARG A N 1
ATOM 611 C CA . ARG A 1 76 ? 5.515 -9.018 -8.189 1.00 94.06 76 ARG A CA 1
ATOM 612 C C . ARG A 1 76 ? 5.672 -10.519 -8.438 1.00 94.06 76 ARG A C 1
ATOM 614 O O . ARG A 1 76 ? 4.831 -11.102 -9.113 1.00 94.06 76 ARG A O 1
ATOM 621 N N . LYS A 1 77 ? 6.712 -11.151 -7.875 1.00 92.44 77 LYS A N 1
ATOM 622 C CA . LYS A 1 77 ? 6.928 -12.612 -7.965 1.00 92.44 77 LYS A CA 1
ATOM 623 C C . LYS A 1 77 ? 5.786 -13.387 -7.304 1.00 92.44 77 LYS A C 1
ATOM 625 O O . LYS A 1 77 ? 5.167 -14.229 -7.936 1.00 92.44 77 LYS A O 1
ATOM 630 N N . ASN A 1 78 ? 5.491 -13.049 -6.048 1.00 89.25 78 ASN A N 1
ATOM 631 C CA . ASN A 1 78 ? 4.461 -13.695 -5.235 1.00 89.25 78 ASN A CA 1
ATOM 632 C C . ASN A 1 78 ? 3.379 -12.675 -4.884 1.00 89.25 78 ASN A C 1
ATOM 634 O O . ASN A 1 78 ? 3.457 -12.010 -3.846 1.00 89.25 78 ASN A O 1
ATOM 638 N N . LEU A 1 79 ? 2.407 -12.507 -5.780 1.00 86.75 79 LEU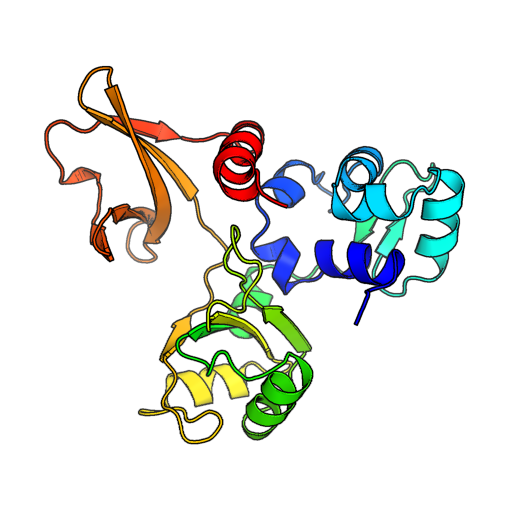 A N 1
ATOM 639 C CA . LEU A 1 79 ? 1.260 -11.642 -5.535 1.00 86.75 79 LEU A CA 1
ATOM 640 C C . LEU A 1 79 ? 0.278 -12.346 -4.592 1.00 86.75 79 LEU A C 1
ATOM 642 O O . LEU A 1 79 ? -0.183 -13.448 -4.874 1.00 86.75 79 LEU A O 1
ATOM 646 N N . GLN A 1 80 ? -0.015 -11.718 -3.456 1.00 88.12 80 GLN A N 1
ATOM 647 C CA . GLN A 1 80 ? -0.952 -12.253 -2.472 1.00 88.12 80 GLN A CA 1
ATOM 648 C C . GLN A 1 80 ? -2.374 -11.748 -2.766 1.00 88.12 80 GLN A C 1
ATOM 650 O O . GLN A 1 80 ? -2.543 -10.558 -3.049 1.00 88.12 80 GLN A O 1
ATOM 655 N N . PRO A 1 81 ? -3.414 -12.597 -2.664 1.00 89.44 81 PRO A N 1
ATOM 656 C CA . PRO A 1 81 ? -4.795 -12.149 -2.787 1.00 89.44 81 PRO A CA 1
ATOM 657 C C . PRO A 1 81 ? -5.141 -11.082 -1.742 1.00 89.44 81 PRO A C 1
ATOM 659 O O . PRO A 1 81 ? -4.905 -11.272 -0.547 1.00 89.44 81 PRO A O 1
ATOM 662 N N . ILE A 1 82 ? -5.780 -9.990 -2.173 1.00 87.88 82 ILE A N 1
ATOM 663 C CA . ILE A 1 82 ? -6.160 -8.868 -1.294 1.00 87.88 82 ILE A CA 1
ATOM 664 C C . ILE A 1 82 ? -6.992 -9.350 -0.097 1.00 87.88 82 ILE A C 1
ATOM 666 O O . ILE A 1 82 ? -6.735 -8.939 1.031 1.00 87.88 82 ILE A O 1
ATOM 670 N N . ALA A 1 83 ? -7.914 -10.294 -0.308 1.00 87.75 83 ALA A N 1
ATOM 671 C CA . ALA A 1 83 ? -8.740 -10.858 0.760 1.00 87.75 83 ALA A CA 1
ATOM 672 C C . ALA A 1 83 ? -7.9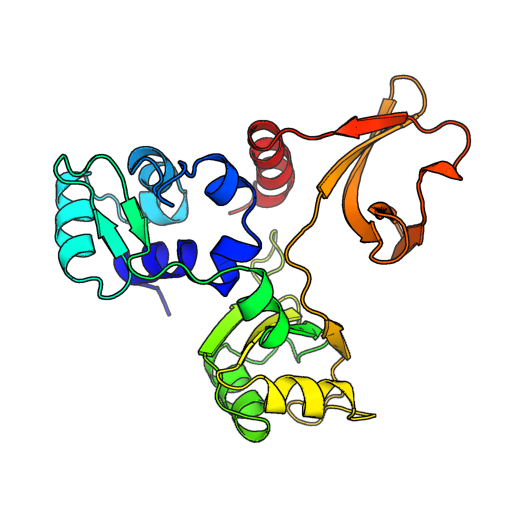20 -11.517 1.889 1.00 87.75 83 ALA A C 1
ATOM 674 O O . ALA A 1 83 ? -8.321 -11.477 3.050 1.00 87.75 83 ALA A O 1
ATOM 675 N N . GLN A 1 84 ? -6.760 -12.110 1.578 1.00 90.12 84 GLN A N 1
ATOM 676 C CA . GLN A 1 84 ? -5.862 -12.675 2.594 1.00 90.12 84 GLN A CA 1
ATOM 677 C C . GLN A 1 84 ? -5.084 -11.576 3.326 1.00 90.12 84 GLN A C 1
ATOM 679 O O . GLN A 1 84 ? -4.871 -11.659 4.535 1.00 90.12 84 GLN A O 1
ATOM 684 N N . LEU A 1 85 ? -4.689 -10.523 2.609 1.00 92.69 85 LEU A N 1
ATOM 685 C CA . LEU A 1 85 ? -3.996 -9.371 3.183 1.00 92.69 85 LEU A CA 1
ATOM 686 C C . LEU A 1 85 ? -4.902 -8.581 4.138 1.00 92.69 85 LEU A C 1
ATOM 688 O O . LEU A 1 85 ? -4.454 -8.155 5.199 1.00 92.69 85 LEU A O 1
ATOM 692 N N . GLU A 1 86 ? -6.188 -8.433 3.815 1.00 91.06 86 GLU A N 1
ATOM 693 C CA . GLU A 1 86 ? -7.161 -7.723 4.655 1.00 91.06 86 GLU A CA 1
ATOM 694 C C . GLU A 1 86 ? -7.377 -8.373 6.024 1.00 91.06 86 GLU A C 1
ATOM 696 O O . GLU A 1 86 ? -7.604 -7.667 7.010 1.00 91.06 86 GLU A O 1
ATOM 701 N N . LYS A 1 87 ? -7.247 -9.700 6.120 1.00 92.50 87 LYS A N 1
ATOM 702 C CA . LYS A 1 87 ? -7.305 -10.420 7.402 1.00 92.50 87 LYS A CA 1
ATOM 703 C C . LYS A 1 87 ? -6.137 -10.069 8.322 1.00 92.50 87 LYS A C 1
ATOM 705 O O . LYS A 1 87 ? -6.293 -10.025 9.538 1.00 92.50 87 LYS A O 1
ATOM 710 N N . ARG A 1 88 ? -4.981 -9.753 7.736 1.00 94.94 88 ARG A N 1
ATOM 711 C CA . ARG A 1 88 ? -3.739 -9.416 8.445 1.00 94.94 88 ARG A CA 1
ATOM 712 C C . ARG A 1 88 ? -3.469 -7.913 8.542 1.00 94.94 88 ARG A C 1
ATOM 714 O O . ARG A 1 88 ? -2.429 -7.517 9.067 1.00 94.94 88 ARG A O 1
ATOM 721 N N . GLY A 1 89 ? -4.385 -7.076 8.057 1.00 94.81 89 GLY A N 1
ATOM 722 C CA . GLY A 1 89 ? -4.191 -5.635 7.966 1.00 94.81 89 GLY A CA 1
ATOM 723 C C . GLY A 1 89 ? -5.028 -4.806 8.930 1.00 94.81 89 GLY A C 1
ATOM 724 O O . GLY A 1 89 ? -6.225 -5.031 9.121 1.00 94.81 89 GLY A O 1
ATOM 725 N N . LEU A 1 90 ? -4.406 -3.765 9.478 1.00 95.38 90 LEU A N 1
ATOM 726 C CA . LEU A 1 90 ? -5.050 -2.765 10.322 1.00 95.38 90 LEU A CA 1
ATOM 727 C C . LEU A 1 90 ? -4.693 -1.347 9.889 1.00 95.38 90 LEU A C 1
ATOM 729 O O . LEU A 1 90 ? -3.639 -1.069 9.315 1.00 95.38 90 LEU A O 1
ATOM 733 N N . LYS A 1 91 ? -5.595 -0.421 10.201 1.00 94.38 91 LYS A N 1
ATOM 734 C CA . LYS A 1 91 ? -5.348 1.011 10.101 1.00 94.38 91 LYS A CA 1
ATOM 735 C C . LYS A 1 91 ? -5.380 1.616 11.492 1.00 94.38 91 LYS A C 1
ATOM 737 O O . LYS A 1 91 ? -6.418 1.577 12.152 1.00 94.38 91 LYS A O 1
ATOM 742 N N . ILE A 1 92 ? -4.269 2.223 11.888 1.00 94.56 92 ILE A N 1
ATOM 743 C CA . ILE A 1 92 ? -4.091 2.811 13.216 1.00 94.56 92 ILE A CA 1
ATOM 744 C C . ILE A 1 92 ? -3.970 4.325 13.062 1.00 94.56 92 ILE A C 1
ATOM 746 O O . ILE A 1 92 ? -3.212 4.822 12.223 1.00 94.56 92 ILE A O 1
ATOM 750 N N . LYS A 1 93 ? -4.760 5.068 13.831 1.00 93.75 93 LYS A N 1
ATOM 751 C CA . LYS A 1 93 ? -4.775 6.535 13.850 1.00 93.75 93 LYS A CA 1
ATOM 752 C C . LYS A 1 93 ? -4.388 7.042 15.241 1.00 93.75 93 LYS A C 1
ATOM 754 O O . LYS A 1 93 ? -4.463 6.289 16.202 1.00 93.75 93 LYS A O 1
ATOM 759 N N . TRP A 1 94 ? -4.074 8.334 15.330 1.00 93.12 94 TRP A N 1
ATOM 760 C CA . TRP A 1 94 ? -3.701 9.034 16.570 1.00 93.12 94 TRP A CA 1
ATOM 761 C C . TRP A 1 94 ? -2.344 8.601 17.138 1.00 93.12 94 TRP A C 1
ATOM 763 O O . TRP A 1 94 ? -2.053 8.806 18.310 1.00 93.12 94 TRP A O 1
ATOM 773 N N . ILE A 1 95 ? -1.472 8.062 16.284 1.00 94.25 95 ILE A N 1
ATOM 774 C CA . ILE A 1 95 ? -0.087 7.785 16.671 1.00 94.25 95 ILE A CA 1
ATOM 775 C C . ILE A 1 95 ? 0.635 9.119 16.911 1.00 94.25 95 ILE A C 1
ATOM 777 O O . ILE A 1 95 ? 0.482 10.030 16.087 1.00 94.25 95 ILE A O 1
ATOM 781 N N . PRO A 1 96 ? 1.427 9.252 17.994 1.00 92.38 96 PRO A N 1
ATOM 782 C CA . PRO A 1 96 ? 2.180 10.470 18.256 1.00 92.38 96 PRO A CA 1
ATOM 783 C C . PRO A 1 96 ? 3.056 10.861 17.057 1.00 92.38 96 PRO A C 1
ATOM 785 O O . PRO A 1 96 ? 3.882 10.077 16.592 1.00 92.38 96 PRO A O 1
ATOM 788 N N . CYS A 1 97 ? 2.897 12.095 16.566 1.00 89.69 97 CYS A N 1
ATOM 789 C CA . CYS A 1 97 ? 3.601 12.566 15.368 1.00 89.69 97 CYS A CA 1
ATOM 790 C C . CYS A 1 97 ? 5.123 12.711 15.545 1.00 89.69 97 CYS A C 1
ATOM 792 O O . CYS A 1 97 ? 5.824 12.902 14.556 1.00 89.69 97 CYS A O 1
ATOM 794 N N . SER A 1 98 ? 5.617 12.638 16.785 1.00 89.38 98 SER A N 1
ATOM 795 C CA . SER A 1 98 ? 7.043 12.637 17.119 1.00 89.38 98 SER A CA 1
ATOM 796 C C . SER A 1 98 ? 7.736 11.309 16.812 1.00 89.38 98 SER A C 1
ATOM 798 O O . SER A 1 98 ? 8.959 11.293 16.750 1.00 89.38 98 SER A O 1
ATOM 800 N N . LEU A 1 99 ? 6.984 10.214 16.638 1.00 90.25 99 LEU A N 1
ATOM 801 C CA . LEU A 1 99 ? 7.560 8.892 16.400 1.00 90.25 99 LEU A CA 1
ATOM 802 C C . LEU A 1 99 ? 7.985 8.711 14.943 1.00 90.25 99 LEU A C 1
ATOM 804 O O . LEU A 1 99 ? 7.256 9.074 14.014 1.00 90.25 99 LEU A O 1
ATOM 808 N N . ASN A 1 100 ? 9.141 8.081 14.751 1.00 89.44 100 ASN A N 1
ATOM 809 C CA . ASN A 1 100 ? 9.622 7.659 13.438 1.00 89.44 100 ASN A CA 1
ATOM 810 C C . ASN A 1 100 ? 9.175 6.220 13.080 1.00 89.44 100 ASN A C 1
ATOM 812 O O . ASN A 1 100 ? 8.532 5.531 13.870 1.00 89.44 100 ASN A O 1
ATOM 816 N N . GLU A 1 101 ? 9.487 5.757 11.863 1.00 88.56 101 GLU A N 1
ATOM 817 C CA . GLU A 1 101 ? 9.064 4.430 11.379 1.00 88.56 101 GLU A CA 1
ATOM 818 C C . GLU A 1 101 ? 9.588 3.270 12.242 1.00 88.56 101 GLU A C 1
ATOM 820 O O . GLU A 1 101 ? 8.851 2.316 12.485 1.00 88.56 101 GLU A O 1
ATOM 825 N N . GLU A 1 102 ? 10.831 3.351 12.713 1.00 90.31 102 GLU A N 1
ATOM 826 C CA . GLU A 1 102 ? 11.475 2.312 13.525 1.00 90.31 102 GLU A CA 1
ATOM 827 C C . GLU A 1 102 ? 10.858 2.251 14.923 1.00 90.31 102 GLU A C 1
ATOM 829 O O . GLU A 1 102 ? 10.506 1.172 15.394 1.00 90.31 102 GLU A O 1
ATOM 834 N N . GLU A 1 103 ? 10.624 3.407 15.547 1.00 93.12 103 GLU A N 1
ATOM 835 C CA . GLU A 1 103 ? 9.954 3.490 16.847 1.00 93.12 103 GLU A CA 1
ATOM 836 C C . GLU A 1 103 ? 8.519 2.966 16.785 1.00 93.12 103 GLU A C 1
ATOM 838 O O . GLU A 1 103 ? 8.076 2.261 17.691 1.00 93.12 103 GLU A O 1
ATOM 843 N N . ILE A 1 104 ? 7.789 3.285 15.711 1.00 93.19 104 ILE A N 1
ATOM 844 C CA . ILE A 1 104 ? 6.434 2.768 15.505 1.00 93.19 104 ILE A CA 1
ATOM 845 C C . ILE A 1 104 ? 6.478 1.244 15.360 1.00 93.19 104 ILE A C 1
ATOM 847 O O . ILE A 1 104 ? 5.688 0.559 16.005 1.00 93.19 104 ILE A O 1
ATOM 851 N N . LYS A 1 105 ? 7.401 0.699 14.556 1.00 93.06 105 LYS A N 1
ATOM 852 C CA . LYS A 1 105 ? 7.572 -0.758 14.420 1.00 93.06 105 LYS A CA 1
ATOM 853 C C . LYS A 1 105 ? 7.899 -1.416 15.760 1.00 93.06 105 LYS A C 1
ATOM 855 O O . LYS A 1 105 ? 7.292 -2.434 16.073 1.00 93.06 105 LYS A O 1
ATOM 860 N N . ALA A 1 106 ? 8.787 -0.821 16.557 1.00 93.25 106 ALA A N 1
ATOM 861 C CA . ALA A 1 106 ? 9.143 -1.320 17.883 1.00 93.25 106 ALA A CA 1
ATOM 862 C C . ALA A 1 106 ? 7.921 -1.387 18.811 1.00 93.25 106 ALA A C 1
ATOM 864 O O . ALA A 1 106 ? 7.644 -2.444 19.369 1.00 93.25 106 ALA A O 1
ATOM 865 N N . CYS A 1 107 ? 7.125 -0.316 18.888 1.00 93.19 107 CYS A N 1
ATOM 866 C CA . CYS A 1 107 ? 5.906 -0.309 19.705 1.00 93.19 107 CYS A CA 1
ATOM 867 C C . CYS A 1 107 ? 4.886 -1.353 19.225 1.00 93.19 107 CYS A C 1
ATOM 869 O O . CYS A 1 107 ? 4.208 -1.989 20.021 1.00 93.19 107 CYS A O 1
ATOM 871 N N . LEU A 1 108 ? 4.752 -1.539 17.907 1.00 93.12 108 LEU A N 1
ATOM 872 C CA . LEU A 1 108 ? 3.807 -2.516 17.360 1.00 93.12 108 LEU A CA 1
ATOM 873 C C . LEU A 1 108 ? 4.264 -3.965 17.563 1.00 93.12 108 LEU A C 1
ATOM 875 O O . LEU A 1 108 ? 3.419 -4.859 17.624 1.00 93.12 108 LEU A O 1
ATOM 879 N N . SER A 1 109 ? 5.574 -4.186 17.695 1.00 91.81 109 SER A N 1
ATOM 880 C CA . SER A 1 109 ? 6.165 -5.510 17.901 1.00 91.81 109 SER A CA 1
ATOM 881 C C . SER A 1 109 ? 5.732 -6.158 19.222 1.00 91.81 109 SER A C 1
ATOM 883 O O . SER A 1 109 ? 5.652 -7.381 19.301 1.00 91.81 109 SER A O 1
ATOM 885 N N . GLU A 1 110 ? 5.338 -5.348 20.212 1.00 91.50 110 GLU A N 1
ATOM 886 C CA . GLU A 1 110 ? 4.756 -5.799 21.485 1.00 91.50 110 GLU A CA 1
ATOM 887 C C . GLU A 1 110 ? 3.424 -6.547 21.295 1.00 91.50 110 GLU A C 1
ATOM 889 O O . GLU A 1 110 ? 3.062 -7.419 22.088 1.00 91.50 110 GLU A O 1
ATOM 894 N N . PHE A 1 111 ? 2.683 -6.233 20.227 1.00 91.94 111 PHE A N 1
ATOM 895 C CA . PHE A 1 111 ? 1.419 -6.899 19.904 1.00 91.94 111 PHE A CA 1
ATOM 896 C C . PHE A 1 111 ? 1.613 -8.089 18.959 1.00 91.94 111 PHE A C 1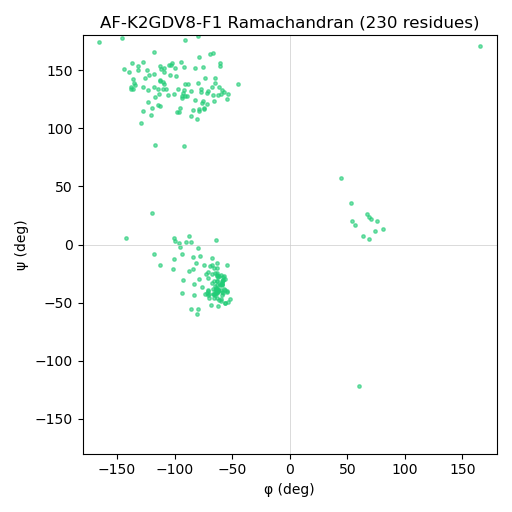
ATOM 898 O O . PHE A 1 111 ? 0.845 -9.056 19.014 1.00 91.94 111 PHE A O 1
ATOM 905 N N . GLY A 1 112 ? 2.622 -8.023 18.090 1.00 93.19 112 GLY A N 1
ATOM 906 C CA . GLY A 1 112 ? 3.021 -9.104 17.198 1.00 93.19 112 GLY A CA 1
ATOM 907 C C . GLY A 1 112 ? 3.951 -8.642 16.080 1.00 93.19 112 GLY A C 1
ATOM 908 O O . GLY A 1 112 ? 4.157 -7.451 15.857 1.00 93.19 112 GLY A O 1
ATOM 909 N N . GLU A 1 113 ? 4.501 -9.606 15.344 1.00 94.88 113 GLU A N 1
ATOM 910 C CA . GLU A 1 113 ? 5.478 -9.336 14.290 1.00 94.88 113 GLU A CA 1
ATOM 911 C C . GLU A 1 113 ? 4.863 -8.546 13.120 1.00 94.88 113 GLU A C 1
ATOM 913 O O . GLU A 1 113 ? 3.882 -8.966 12.490 1.00 94.88 113 GLU A O 1
ATOM 918 N N . VAL A 1 114 ? 5.462 -7.390 12.825 1.00 95.12 114 VAL A N 1
ATOM 919 C CA . VAL A 1 114 ? 5.068 -6.510 11.721 1.00 95.12 114 VAL A CA 1
ATOM 920 C C . VAL A 1 114 ? 5.680 -7.015 10.416 1.00 95.12 114 VAL A C 1
ATOM 922 O O . VAL A 1 114 ? 6.894 -7.135 10.294 1.00 95.12 114 VAL A O 1
ATOM 925 N N . ASP A 1 115 ? 4.834 -7.253 9.417 1.00 94.12 115 ASP A N 1
ATOM 926 C CA . ASP A 1 115 ? 5.232 -7.669 8.071 1.00 94.12 115 ASP A CA 1
ATOM 927 C C . ASP A 1 115 ? 5.559 -6.448 7.201 1.00 94.12 115 ASP A C 1
ATOM 929 O O . ASP A 1 115 ? 6.656 -6.310 6.664 1.00 94.12 115 ASP A O 1
ATOM 933 N N . GLN A 1 116 ? 4.611 -5.512 7.091 1.00 92.81 116 GLN A N 1
ATOM 934 C CA . GLN A 1 116 ? 4.766 -4.292 6.297 1.00 92.81 116 GLN A CA 1
ATOM 935 C C . GLN A 1 116 ? 4.066 -3.116 6.967 1.00 92.81 116 GLN A C 1
ATOM 937 O O . GLN A 1 116 ? 3.046 -3.272 7.636 1.00 92.81 116 GLN A O 1
ATOM 942 N N . ILE A 1 117 ? 4.580 -1.908 6.743 1.00 93.31 117 ILE A N 1
ATOM 943 C CA . ILE A 1 117 ? 3.988 -0.677 7.263 1.00 93.31 117 ILE A CA 1
ATOM 944 C C . ILE A 1 117 ? 3.976 0.411 6.193 1.00 93.31 117 ILE A C 1
ATOM 946 O O . ILE A 1 117 ? 4.905 0.562 5.400 1.00 93.31 117 ILE A O 1
ATOM 950 N N . LYS A 1 118 ? 2.903 1.198 6.183 1.00 91.69 118 LYS A N 1
ATOM 951 C CA . LYS A 1 118 ? 2.716 2.351 5.308 1.00 91.69 118 LYS A CA 1
ATOM 952 C C . LYS A 1 118 ? 2.319 3.553 6.147 1.00 91.69 118 LYS A C 1
ATOM 954 O O . LYS A 1 118 ? 1.173 3.690 6.581 1.00 91.69 118 LYS A O 1
ATOM 959 N N . ILE A 1 119 ? 3.274 4.455 6.334 1.00 90.00 119 ILE A N 1
ATOM 960 C CA . ILE A 1 119 ? 3.063 5.718 7.038 1.00 90.00 119 ILE A CA 1
ATOM 961 C C . ILE A 1 119 ? 2.327 6.702 6.128 1.00 90.00 119 ILE A C 1
ATOM 963 O O . ILE A 1 119 ? 2.658 6.863 4.950 1.00 90.00 119 ILE A O 1
ATOM 967 N N . LYS A 1 120 ? 1.300 7.371 6.663 1.00 87.88 120 LYS A N 1
ATOM 968 C CA . LYS A 1 120 ? 0.611 8.458 5.962 1.00 87.88 120 LYS A CA 1
ATOM 969 C C . LYS A 1 120 ? 1.233 9.788 6.358 1.00 87.88 120 LYS A C 1
ATOM 971 O O . LYS A 1 120 ? 1.259 10.143 7.534 1.00 87.88 120 LYS A O 1
ATOM 976 N N . TYR A 1 121 ? 1.643 10.550 5.357 1.00 84.19 121 TYR A N 1
ATOM 977 C CA . TYR A 1 121 ? 2.150 11.906 5.522 1.00 84.19 121 TYR A CA 1
ATOM 978 C C . TYR A 1 121 ? 1.106 12.926 5.074 1.00 84.19 121 TYR A C 1
ATOM 980 O O . TYR A 1 121 ? 0.228 12.631 4.254 1.00 84.19 121 TYR A O 1
ATOM 988 N N . ILE A 1 122 ? 1.188 14.127 5.633 1.00 78.62 122 ILE A N 1
ATOM 989 C CA . ILE A 1 122 ? 0.440 15.286 5.161 1.00 78.62 122 ILE A CA 1
ATOM 990 C C . ILE A 1 122 ? 1.073 15.721 3.829 1.00 78.62 122 ILE A C 1
ATOM 992 O O . ILE A 1 122 ? 2.261 16.029 3.812 1.00 78.62 122 ILE A O 1
ATOM 996 N N . PRO A 1 123 ? 0.333 15.747 2.703 1.00 67.00 123 PRO A N 1
ATOM 997 C CA . PRO A 1 123 ? 0.934 15.984 1.386 1.00 67.00 123 PRO A CA 1
ATOM 998 C C . PRO A 1 123 ? 1.630 17.338 1.220 1.00 67.00 123 PRO A C 1
ATOM 1000 O O . PRO A 1 123 ? 2.522 17.454 0.392 1.00 67.00 123 PRO A O 1
ATOM 1003 N N . THR A 1 124 ? 1.208 18.359 1.968 1.00 71.25 124 THR A N 1
ATOM 1004 C CA . THR A 1 124 ? 1.745 19.721 1.861 1.00 71.25 124 THR A CA 1
ATOM 1005 C C . THR A 1 124 ? 3.031 19.912 2.653 1.00 71.25 124 THR A C 1
ATOM 1007 O O . THR A 1 124 ? 3.958 20.535 2.155 1.00 71.25 124 THR A O 1
ATOM 1010 N N . THR A 1 125 ? 3.086 19.391 3.878 1.00 79.25 125 THR A N 1
ATOM 1011 C CA . THR A 1 125 ? 4.207 19.586 4.811 1.00 79.25 125 THR A CA 1
ATOM 1012 C C . THR A 1 125 ? 5.153 18.392 4.865 1.00 79.25 125 THR A C 1
ATOM 1014 O O . THR A 1 125 ? 6.219 18.486 5.460 1.00 79.25 125 THR A O 1
ATOM 1017 N N . LEU A 1 126 ? 4.748 17.250 4.301 1.00 78.62 126 LEU A N 1
ATOM 1018 C CA . LEU A 1 126 ? 5.437 15.956 4.384 1.00 78.62 126 LEU A CA 1
ATOM 1019 C C . LEU A 1 126 ? 5.676 15.465 5.812 1.00 78.62 126 LEU A C 1
ATOM 1021 O O . LEU A 1 126 ? 6.451 14.541 6.040 1.00 78.62 126 LEU A O 1
ATOM 1025 N N . THR A 1 127 ? 4.965 16.042 6.777 1.00 83.38 127 THR A N 1
ATOM 1026 C CA . THR A 1 127 ? 5.021 15.624 8.171 1.00 83.38 127 THR A CA 1
ATOM 1027 C C . THR A 1 127 ? 4.112 14.426 8.401 1.00 83.38 127 THR A C 1
ATOM 1029 O O . THR A 1 127 ? 3.124 14.209 7.689 1.00 83.38 127 THR A O 1
ATOM 1032 N N . PHE A 1 128 ? 4.461 13.604 9.387 1.00 87.88 128 PHE A N 1
ATOM 1033 C CA . PHE A 1 128 ? 3.669 12.438 9.743 1.00 87.88 128 PHE A CA 1
ATOM 1034 C C . PHE A 1 128 ? 2.248 12.857 10.157 1.00 87.88 128 PHE A C 1
ATOM 1036 O O . PHE A 1 128 ? 2.056 13.744 10.984 1.00 87.88 128 PHE A O 1
ATOM 1043 N N . LYS A 1 129 ? 1.233 12.211 9.571 1.00 88.31 129 LYS A N 1
ATOM 1044 C CA . LYS A 1 129 ? -0.190 12.498 9.814 1.00 88.31 129 LYS A CA 1
ATOM 1045 C C . LYS A 1 129 ? -0.719 11.872 11.118 1.00 88.31 129 LYS A C 1
ATOM 1047 O O . LYS A 1 129 ? -1.905 11.998 11.412 1.00 88.31 129 LYS A O 1
ATOM 1052 N N . GLY A 1 130 ? 0.096 11.108 11.847 1.00 91.81 130 GLY A N 1
ATOM 1053 C CA . GLY A 1 130 ? -0.379 10.298 12.975 1.00 91.81 130 GLY A CA 1
ATOM 1054 C C . GLY A 1 130 ? -1.293 9.149 12.533 1.00 91.81 130 GLY A C 1
ATOM 1055 O O . GLY A 1 130 ? -2.195 8.739 13.259 1.00 91.81 130 GLY A O 1
ATOM 1056 N N . THR A 1 131 ? -1.150 8.671 11.292 1.00 93.31 131 THR A N 1
ATOM 1057 C CA . THR A 1 131 ? -1.921 7.540 10.754 1.00 93.31 131 THR A CA 1
ATOM 1058 C C . THR A 1 131 ? -1.012 6.595 9.990 1.00 93.31 131 THR A C 1
ATOM 1060 O O . THR A 1 131 ? -0.258 7.029 9.117 1.00 93.31 131 THR A O 1
ATOM 1063 N N . ILE A 1 132 ? -1.157 5.304 10.252 1.00 94.31 132 ILE A N 1
ATOM 1064 C CA . ILE A 1 132 ? -0.465 4.239 9.532 1.00 94.31 132 ILE A CA 1
ATOM 1065 C C . ILE A 1 132 ? -1.464 3.199 9.034 1.00 94.31 132 ILE A C 1
ATOM 1067 O O . ILE A 1 132 ? -2.569 3.046 9.560 1.00 94.31 132 ILE A O 1
ATOM 1071 N N . GLU A 1 133 ? -1.052 2.476 8.009 1.00 94.81 133 GLU A N 1
ATOM 1072 C CA . GLU A 1 133 ? -1.590 1.165 7.668 1.00 94.81 133 GLU A CA 1
ATOM 1073 C C . GLU A 1 133 ? -0.488 0.155 7.990 1.00 94.81 133 GLU A C 1
ATOM 1075 O O . GLU A 1 133 ? 0.685 0.429 7.725 1.00 94.81 133 GLU A O 1
ATOM 1080 N N . VAL A 1 134 ? -0.847 -0.979 8.584 1.00 95.88 134 VAL A N 1
ATOM 1081 C CA . VAL A 1 134 ? 0.097 -2.027 8.983 1.00 95.88 134 VAL A CA 1
ATOM 1082 C C . VAL A 1 134 ? -0.444 -3.396 8.588 1.00 95.88 134 VAL A C 1
ATOM 1084 O O . VAL A 1 134 ? -1.636 -3.657 8.735 1.00 95.88 134 VAL A O 1
ATOM 1087 N N . LEU A 1 135 ? 0.440 -4.251 8.084 1.00 95.81 135 LEU A N 1
ATOM 1088 C CA . LEU A 1 135 ? 0.234 -5.682 7.913 1.00 95.81 135 LEU A CA 1
ATOM 1089 C C . LEU A 1 135 ? 1.043 -6.413 8.982 1.00 95.81 135 LEU A C 1
ATOM 1091 O O . LEU A 1 135 ? 2.244 -6.173 9.113 1.00 95.81 135 LEU A O 1
ATOM 1095 N N . PHE A 1 136 ? 0.403 -7.315 9.715 1.00 96.31 136 PHE A N 1
ATOM 1096 C CA . PHE A 1 136 ? 1.073 -8.236 10.633 1.00 96.31 136 PHE A CA 1
ATOM 1097 C C . PHE A 1 136 ? 1.351 -9.573 9.942 1.00 96.31 136 PHE A C 1
ATOM 1099 O O . PHE A 1 136 ? 0.668 -9.943 8.983 1.00 96.31 136 PHE A O 1
ATOM 1106 N N . LYS A 1 137 ? 2.334 -10.334 10.429 1.00 94.06 137 LYS A N 1
ATOM 1107 C CA . LYS A 1 137 ? 2.573 -11.702 9.939 1.00 94.06 137 LYS A CA 1
ATOM 1108 C C . LYS A 1 137 ? 1.395 -12.627 10.242 1.00 94.06 137 LYS A C 1
ATOM 1110 O O . LYS A 1 137 ? 1.008 -13.421 9.391 1.00 94.06 137 LYS A O 1
ATOM 1115 N N . ASN A 1 138 ? 0.779 -12.456 11.412 1.00 93.81 138 ASN A N 1
ATOM 1116 C CA . ASN A 1 138 ? -0.262 -13.340 11.926 1.00 93.81 138 ASN A CA 1
ATOM 1117 C C . ASN A 1 138 ? -1.621 -12.635 12.027 1.00 93.81 138 ASN A C 1
ATOM 1119 O O . ASN A 1 138 ? -1.732 -11.545 12.587 1.00 93.81 138 ASN A O 1
ATOM 1123 N N . GLU A 1 139 ? -2.679 -13.301 11.557 1.00 94.50 139 GLU A N 1
ATOM 1124 C CA . GLU A 1 139 ? -4.070 -12.836 11.704 1.00 94.50 139 GLU A CA 1
ATOM 1125 C C . GLU A 1 139 ? -4.505 -12.771 13.18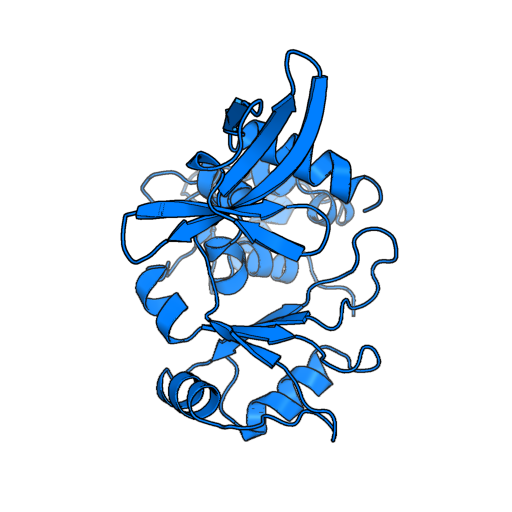0 1.00 94.50 139 GLU A C 1
ATOM 1127 O O . GLU A 1 139 ? -5.247 -11.873 13.573 1.00 94.50 139 GLU A O 1
ATOM 1132 N N . ALA A 1 140 ? -3.974 -13.656 14.031 1.00 93.75 140 ALA A N 1
ATOM 1133 C CA . ALA A 1 140 ? -4.266 -13.671 15.466 1.00 93.75 140 ALA A CA 1
ATOM 1134 C C . ALA A 1 140 ? -3.942 -12.332 16.157 1.00 93.75 140 ALA A C 1
ATOM 1136 O O . ALA A 1 140 ? -4.720 -11.864 16.988 1.00 93.75 140 ALA A O 1
ATOM 1137 N N . THR A 1 141 ? -2.842 -11.672 15.771 1.00 94.25 141 THR A N 1
ATOM 1138 C CA . THR A 1 141 ? -2.481 -10.340 16.287 1.00 94.25 141 THR A CA 1
ATOM 1139 C C . THR A 1 141 ? -3.538 -9.299 15.931 1.00 94.25 141 THR A C 1
ATOM 1141 O O . THR A 1 141 ? -3.891 -8.460 16.757 1.00 94.25 141 THR A O 1
ATOM 1144 N N . VAL A 1 142 ? -4.084 -9.370 14.716 1.00 94.31 142 VAL A N 1
ATOM 1145 C CA . VAL A 1 142 ? -5.135 -8.458 14.260 1.00 94.31 142 VAL A CA 1
ATOM 1146 C C . VAL A 1 142 ? -6.429 -8.670 15.037 1.00 94.31 142 VAL A C 1
ATOM 1148 O O . VAL A 1 142 ? -7.056 -7.688 15.428 1.00 94.31 142 VAL A O 1
ATOM 1151 N N . ASN A 1 143 ? -6.823 -9.921 15.280 1.00 93.25 143 ASN A N 1
ATOM 1152 C CA . ASN A 1 143 ? -8.035 -10.230 16.041 1.00 93.25 143 ASN A CA 1
ATOM 1153 C C . ASN A 1 143 ? -7.904 -9.772 17.499 1.00 93.25 143 ASN A C 1
ATOM 1155 O O . ASN A 1 143 ? -8.758 -9.026 17.971 1.00 93.25 143 ASN A O 1
ATOM 1159 N N . LYS A 1 144 ? -6.764 -10.057 18.145 1.00 93.25 144 LYS A N 1
ATOM 1160 C CA . LYS A 1 144 ? -6.441 -9.549 19.487 1.00 93.25 144 LYS A CA 1
ATOM 1161 C C . LYS A 1 144 ? -6.561 -8.023 19.568 1.00 93.25 144 LYS A C 1
ATOM 1163 O O . LYS A 1 144 ? -7.215 -7.500 20.461 1.00 93.25 144 LYS A O 1
ATOM 1168 N N . LEU A 1 145 ? -5.958 -7.298 18.622 1.00 92.69 145 LEU A N 1
ATOM 1169 C CA . LEU A 1 145 ? -5.989 -5.830 18.599 1.00 92.69 145 LEU A CA 1
ATOM 1170 C C . LEU A 1 145 ? -7.383 -5.243 18.330 1.00 92.69 145 LEU A C 1
ATOM 1172 O O . LEU A 1 145 ? -7.633 -4.103 18.707 1.00 92.69 145 LEU A O 1
ATOM 1176 N N . LYS A 1 146 ? -8.276 -5.981 17.660 1.00 89.44 146 LYS A N 1
ATOM 1177 C CA . LYS A 1 146 ? -9.668 -5.560 17.429 1.00 89.44 146 LYS A CA 1
ATOM 1178 C C . LYS A 1 146 ? -10.558 -5.764 18.655 1.00 89.44 146 LYS A C 1
ATOM 1180 O O . LYS A 1 146 ? -11.529 -5.032 18.800 1.00 89.44 146 LYS A O 1
ATOM 1185 N N . GLU A 1 147 ? -10.254 -6.763 19.478 1.00 90.50 147 GLU A N 1
ATOM 1186 C CA . GLU A 1 147 ? -11.008 -7.097 20.695 1.00 90.50 147 GLU A CA 1
ATOM 1187 C C . GLU A 1 147 ? -10.577 -6.264 21.908 1.00 90.50 147 GLU A C 1
ATOM 1189 O O . GLU A 1 147 ? -11.337 -6.116 22.862 1.00 90.50 147 GLU A O 1
ATOM 1194 N N . MET A 1 148 ? -9.370 -5.695 21.874 1.00 90.25 148 MET A N 1
ATOM 1195 C CA . MET A 1 148 ? -8.889 -4.783 22.907 1.00 90.25 148 MET A CA 1
ATOM 1196 C C . MET A 1 148 ? -9.756 -3.522 22.991 1.00 90.25 148 MET A C 1
ATOM 1198 O O . MET A 1 148 ? -9.948 -2.821 22.000 1.00 90.25 148 MET A O 1
ATOM 1202 N N . GLU A 1 149 ? -10.208 -3.192 24.203 1.00 87.06 149 GLU A N 1
ATOM 1203 C CA . GLU A 1 149 ? -10.963 -1.960 24.464 1.00 87.06 149 GLU A CA 1
ATOM 1204 C C . GLU A 1 149 ? -10.106 -0.713 24.210 1.00 87.06 149 GLU A C 1
ATOM 1206 O O . GLU A 1 149 ? -10.580 0.273 23.648 1.00 87.06 149 GLU A O 1
ATOM 1211 N N . LYS A 1 150 ? -8.825 -0.775 24.597 1.00 90.75 150 LYS A N 1
ATOM 1212 C CA . LYS A 1 150 ? -7.852 0.304 24.425 1.00 90.75 150 LYS A CA 1
ATOM 1213 C C . LYS A 1 150 ? -6.517 -0.249 23.963 1.00 90.75 150 LYS A C 1
ATOM 1215 O O . LYS A 1 150 ? -6.011 -1.225 24.514 1.00 90.75 150 LYS A O 1
ATOM 1220 N N . VAL A 1 151 ? -5.928 0.418 22.977 1.00 91.25 151 VAL A N 1
ATOM 1221 C CA . VAL A 1 151 ? -4.584 0.121 22.478 1.00 91.25 151 VAL A CA 1
ATOM 1222 C C . VAL A 1 151 ? -3.718 1.343 22.732 1.00 91.25 151 VAL A C 1
ATOM 1224 O O . VAL A 1 151 ? -4.079 2.455 22.348 1.00 91.25 151 VAL A O 1
ATOM 1227 N N . MET A 1 152 ? -2.578 1.135 23.386 1.00 90.94 152 MET A N 1
ATOM 1228 C CA . MET A 1 152 ? -1.658 2.202 23.772 1.00 90.94 152 MET A CA 1
ATOM 1229 C C . MET A 1 152 ? -0.380 2.111 22.941 1.00 90.94 152 MET A C 1
ATOM 1231 O O . MET A 1 152 ? 0.194 1.037 22.795 1.00 90.94 152 MET A O 1
ATOM 1235 N N . VAL A 1 153 ? 0.082 3.241 22.409 1.00 90.56 153 VAL A N 1
ATOM 1236 C CA . VAL A 1 153 ? 1.375 3.369 21.723 1.00 90.56 153 VAL A CA 1
ATOM 1237 C C . VAL A 1 153 ? 2.124 4.535 22.356 1.00 90.56 153 VAL A C 1
ATOM 1239 O O . VAL A 1 153 ? 1.668 5.675 22.260 1.00 90.56 153 VAL A O 1
ATOM 1242 N N . LYS A 1 154 ? 3.258 4.250 23.016 1.00 87.88 154 LYS A N 1
ATOM 1243 C CA . LYS A 1 154 ? 4.015 5.221 23.837 1.00 87.88 154 LYS A CA 1
ATOM 1244 C C . LYS A 1 154 ? 3.093 6.054 24.737 1.00 87.88 154 LYS A C 1
ATOM 1246 O O . LYS A 1 154 ? 3.038 7.275 24.620 1.00 87.88 154 LYS A O 1
ATOM 1251 N N . GLU A 1 155 ? 2.313 5.361 25.571 1.00 86.56 155 GLU A N 1
ATOM 1252 C CA . GLU A 1 155 ? 1.401 5.955 26.568 1.00 86.56 155 GLU A CA 1
ATOM 1253 C C . GLU A 1 155 ? 0.249 6.799 25.993 1.00 86.56 155 GLU A C 1
ATOM 1255 O O . GLU A 1 155 ? -0.522 7.392 26.746 1.00 86.56 155 GLU A O 1
ATOM 1260 N N . LYS A 1 156 ? 0.064 6.823 24.667 1.00 91.44 156 LYS A N 1
ATOM 1261 C CA . LYS A 1 156 ? -1.098 7.451 24.030 1.00 91.44 156 LYS A CA 1
ATOM 1262 C C . LYS A 1 156 ? -2.056 6.409 23.491 1.00 91.44 156 LYS A C 1
ATOM 1264 O O . LYS A 1 156 ? -1.648 5.472 22.809 1.00 91.44 156 LYS A O 1
ATOM 1269 N N . GLU A 1 157 ? -3.335 6.616 23.768 1.00 93.50 157 GLU A N 1
ATOM 1270 C CA . GLU A 1 157 ? -4.406 5.805 23.205 1.00 93.50 157 GLU A CA 1
ATOM 1271 C C . GLU A 1 157 ? -4.498 6.038 21.693 1.00 93.50 157 GLU A C 1
ATOM 1273 O O . GLU A 1 157 ? -4.547 7.179 21.219 1.00 93.50 157 GLU A O 1
ATOM 1278 N N . VAL A 1 158 ? -4.498 4.946 20.931 1.00 94.44 158 VAL A N 1
ATOM 1279 C CA . VAL A 1 158 ? -4.616 4.963 19.473 1.00 94.44 158 VAL A CA 1
ATOM 1280 C C . VAL A 1 158 ? -5.935 4.355 19.030 1.00 94.44 158 VAL A C 1
ATOM 1282 O O . VAL A 1 158 ? -6.499 3.480 19.679 1.00 94.44 158 VAL A O 1
ATOM 1285 N N . ILE A 1 159 ? -6.412 4.782 17.861 1.00 92.62 159 ILE A N 1
ATOM 1286 C CA . ILE A 1 159 ? -7.643 4.246 17.279 1.00 92.62 159 ILE A CA 1
ATOM 1287 C C . ILE A 1 159 ? -7.283 3.180 16.251 1.00 92.62 159 ILE A C 1
ATOM 1289 O O . ILE A 1 159 ? -6.740 3.497 15.186 1.00 92.62 159 ILE A O 1
ATOM 1293 N N . VAL A 1 160 ? -7.645 1.932 16.540 1.00 92.62 160 VAL A N 1
ATOM 1294 C CA . VAL A 1 160 ? -7.501 0.795 15.627 1.00 92.62 160 VAL A CA 1
ATOM 1295 C C . VAL A 1 160 ? -8.786 0.614 14.819 1.00 92.62 160 VAL A C 1
ATOM 1297 O O . VAL A 1 160 ? -9.890 0.606 15.348 1.00 92.62 160 VAL A O 1
ATOM 1300 N N . THR A 1 161 ? -8.656 0.497 13.500 1.00 90.44 161 THR A N 1
ATOM 1301 C CA . THR A 1 161 ? -9.783 0.289 12.580 1.00 90.44 161 THR A CA 1
ATOM 1302 C C . THR A 1 161 ? -9.442 -0.761 11.532 1.00 90.44 161 THR A C 1
ATOM 1304 O O . THR A 1 161 ? -8.269 -0.957 11.199 1.00 90.44 161 THR A O 1
ATOM 1307 N N . LYS A 1 162 ? -10.472 -1.407 10.966 1.00 87.31 162 LYS A N 1
ATOM 1308 C CA . LYS A 1 162 ? -10.317 -2.322 9.826 1.00 87.31 162 LYS A CA 1
ATOM 1309 C C . LYS A 1 162 ? -9.568 -1.614 8.694 1.00 87.31 162 LYS A C 1
ATOM 1311 O O . LYS A 1 162 ? -9.922 -0.492 8.309 1.00 87.31 162 LYS A O 1
ATOM 1316 N N . TRP A 1 163 ? -8.531 -2.260 8.169 1.00 88.69 163 TRP A N 1
ATOM 1317 C CA . TRP A 1 163 ? -7.879 -1.790 6.956 1.00 88.69 163 TRP A CA 1
ATOM 1318 C C . TRP A 1 163 ? -8.795 -2.050 5.764 1.00 88.69 163 TRP A C 1
ATOM 1320 O O . TRP A 1 163 ? -9.349 -3.133 5.623 1.00 88.69 163 TRP A O 1
ATOM 1330 N N . LYS A 1 164 ? -9.003 -1.017 4.949 1.00 81.81 164 LYS A N 1
ATOM 1331 C CA . LYS A 1 164 ? -9.918 -1.053 3.810 1.00 81.81 164 LYS A CA 1
ATOM 1332 C C . LYS A 1 164 ? -9.126 -0.793 2.544 1.00 81.81 164 LYS A C 1
ATOM 1334 O O . LYS A 1 164 ? -8.533 0.284 2.411 1.00 81.81 164 LYS A O 1
ATOM 1339 N N . THR A 1 165 ? -9.120 -1.776 1.656 1.00 78.25 165 THR A N 1
ATOM 1340 C CA . THR A 1 165 ? -8.335 -1.764 0.417 1.00 78.25 165 THR A CA 1
ATOM 1341 C C . THR A 1 165 ? -9.154 -1.227 -0.755 1.00 78.25 165 THR A C 1
ATOM 1343 O O . THR A 1 165 ? -8.698 -0.343 -1.480 1.00 78.25 165 THR A O 1
ATOM 1346 N N . HIS A 1 166 ? -10.421 -1.636 -0.836 1.00 74.44 166 HIS A N 1
ATOM 1347 C CA . HIS A 1 166 ? -11.368 -1.207 -1.856 1.00 74.44 166 HIS A CA 1
ATOM 1348 C C . HIS A 1 166 ? -11.957 0.154 -1.521 1.00 74.44 166 HIS A C 1
ATOM 1350 O O . HIS A 1 166 ? -12.742 0.327 -0.584 1.00 74.44 166 HIS A O 1
ATOM 1356 N N . THR A 1 167 ? -11.535 1.160 -2.281 1.00 72.31 167 THR A N 1
ATOM 1357 C CA . THR A 1 167 ? -12.042 2.517 -2.116 1.00 72.31 167 THR A CA 1
ATOM 1358 C C . THR A 1 167 ? -12.298 3.137 -3.469 1.00 72.31 167 THR A C 1
ATOM 1360 O O . THR A 1 167 ? -11.457 3.044 -4.355 1.00 72.31 167 THR A O 1
ATOM 1363 N N . LEU A 1 168 ? -13.451 3.774 -3.623 1.00 73.19 168 LEU A N 1
ATOM 1364 C CA . LEU A 1 168 ? -13.806 4.484 -4.841 1.00 73.19 168 LEU A CA 1
ATOM 1365 C C . LEU A 1 168 ? -13.623 5.979 -4.654 1.00 73.19 168 LEU A C 1
ATOM 1367 O O . LEU A 1 168 ? -13.665 6.500 -3.542 1.00 73.19 168 LEU A O 1
ATOM 1371 N N . TRP A 1 169 ? -13.433 6.688 -5.756 1.00 76.12 169 TRP A N 1
ATOM 1372 C CA . TRP A 1 169 ? -13.414 8.141 -5.760 1.00 76.12 169 TRP A CA 1
ATOM 1373 C C . TRP A 1 169 ? -14.466 8.648 -6.724 1.00 76.12 169 TRP A C 1
ATOM 1375 O O . TRP A 1 169 ? -14.570 8.180 -7.856 1.00 76.12 169 TRP A O 1
ATOM 1385 N N . ILE A 1 170 ? -15.237 9.623 -6.259 1.00 77.25 170 ILE A N 1
ATOM 1386 C CA . ILE A 1 170 ? -16.271 10.267 -7.062 1.00 77.25 170 ILE A CA 1
ATOM 1387 C C . ILE A 1 170 ? -16.141 11.782 -6.947 1.00 77.25 170 ILE A C 1
ATOM 1389 O O . ILE A 1 170 ? -15.695 12.321 -5.925 1.00 77.25 170 ILE A O 1
ATOM 1393 N N . ARG A 1 171 ? -16.532 12.486 -8.003 1.00 83.31 171 ARG A N 1
ATOM 1394 C CA . ARG A 1 171 ? -16.756 13.932 -7.970 1.00 83.31 171 ARG A CA 1
ATOM 1395 C C . ARG A 1 171 ? -18.221 14.181 -7.639 1.00 83.31 171 ARG A C 1
ATOM 1397 O O . ARG A 1 171 ? -19.099 13.552 -8.225 1.00 83.31 171 ARG A O 1
ATOM 1404 N N . LEU A 1 172 ? -18.454 15.085 -6.695 1.00 80.19 172 LEU A N 1
ATOM 1405 C CA . LEU A 1 172 ? -19.780 15.564 -6.329 1.00 80.19 172 LEU A CA 1
ATOM 1406 C C . LEU A 1 172 ? -20.059 16.875 -7.035 1.00 80.19 172 LEU A C 1
ATOM 1408 O O . LEU A 1 172 ? -19.231 17.791 -6.990 1.00 80.19 172 LEU A O 1
ATOM 1412 N N . PHE A 1 173 ? -21.248 16.964 -7.612 1.00 80.19 173 PHE A N 1
ATOM 1413 C CA . PHE A 1 173 ? -21.751 18.155 -8.270 1.00 80.19 173 PHE A CA 1
ATOM 1414 C C . PHE A 1 173 ? -23.088 18.572 -7.668 1.00 80.19 173 PHE A C 1
ATOM 1416 O O . PHE A 1 173 ? -23.865 17.731 -7.214 1.00 80.19 173 PHE A O 1
ATOM 1423 N N . ARG A 1 174 ? -23.361 19.876 -7.697 1.00 83.00 174 ARG A N 1
ATOM 1424 C CA . ARG A 1 174 ? -24.693 20.450 -7.486 1.00 83.00 174 ARG A CA 1
ATOM 1425 C C . ARG A 1 174 ? -25.044 21.233 -8.745 1.00 83.00 174 ARG A C 1
ATOM 1427 O O . ARG A 1 174 ? -24.394 22.222 -9.074 1.00 83.00 174 ARG A O 1
ATOM 1434 N N . GLY A 1 175 ? -26.021 20.737 -9.502 1.00 82.69 175 GLY A N 1
ATOM 1435 C CA . GLY A 1 175 ? -26.256 21.209 -10.868 1.00 82.69 175 GLY A CA 1
ATOM 1436 C C . GLY A 1 175 ? -25.026 20.975 -11.757 1.00 82.69 175 GLY A C 1
ATOM 1437 O O . GLY A 1 175 ? -24.575 19.842 -11.897 1.00 82.69 175 GLY A O 1
ATOM 1438 N N . LYS A 1 176 ? -24.478 22.048 -12.345 1.00 80.56 176 LYS A N 1
ATOM 1439 C CA . LYS A 1 176 ? -23.256 22.012 -13.176 1.00 80.56 176 LYS A CA 1
ATOM 1440 C C . LYS A 1 176 ? -21.968 22.313 -12.395 1.00 80.56 176 LYS A C 1
ATOM 1442 O O . LYS A 1 176 ? -20.878 22.180 -12.945 1.00 80.56 176 LYS A O 1
ATOM 1447 N N . GLU A 1 177 ? -22.072 22.728 -11.134 1.00 82.00 177 GLU A N 1
ATOM 1448 C CA . GLU A 1 177 ? -20.921 23.149 -10.337 1.00 82.00 177 GLU A CA 1
ATOM 1449 C C . GLU A 1 177 ? -20.293 21.959 -9.599 1.00 82.00 177 GLU A C 1
ATOM 1451 O O . GLU A 1 177 ? -20.977 21.217 -8.886 1.00 82.00 177 GLU A O 1
ATOM 1456 N N . LYS A 1 178 ? -18.975 21.776 -9.756 1.00 80.44 178 LYS A N 1
ATOM 1457 C CA . LYS A 1 178 ? -18.209 20.777 -9.001 1.00 80.44 178 LYS A CA 1
ATOM 1458 C C . LYS A 1 178 ? -18.027 21.265 -7.566 1.00 80.44 178 LYS A C 1
ATOM 1460 O O . LYS A 1 178 ? -17.304 22.225 -7.333 1.00 80.44 178 LYS A O 1
ATOM 1465 N N . ILE A 1 179 ? -18.570 20.522 -6.606 1.00 80.44 179 ILE A N 1
ATOM 1466 C CA . ILE A 1 179 ? -18.399 20.818 -5.180 1.00 80.44 179 ILE A CA 1
ATOM 1467 C C . ILE A 1 179 ? -17.049 20.299 -4.692 1.00 80.44 179 ILE A C 1
ATOM 1469 O O . ILE A 1 179 ? -16.226 21.037 -4.158 1.00 80.44 179 ILE A O 1
ATOM 1473 N N . THR A 1 180 ? -16.825 18.989 -4.806 1.00 77.75 180 THR A N 1
ATOM 1474 C CA . THR A 1 180 ? -15.634 18.353 -4.236 1.00 77.75 180 THR A CA 1
ATOM 1475 C C . THR A 1 180 ? -15.424 16.950 -4.795 1.00 77.75 180 THR A C 1
ATOM 1477 O O . THR A 1 180 ? -16.247 16.419 -5.537 1.00 77.75 180 THR A O 1
ATOM 1480 N N . THR A 1 181 ? -14.306 16.336 -4.428 1.00 77.38 181 THR A N 1
ATOM 1481 C CA . THR A 1 181 ? -14.015 14.929 -4.690 1.00 77.38 181 THR A CA 1
ATOM 1482 C C . THR A 1 181 ? -13.988 14.184 -3.363 1.00 77.38 181 THR A C 1
ATOM 1484 O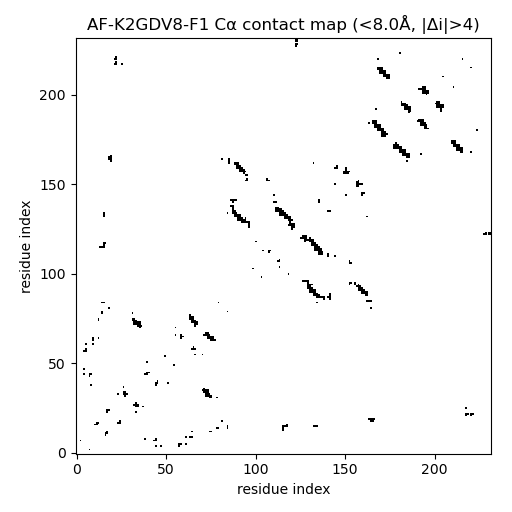 O . THR A 1 181 ? -13.171 14.494 -2.489 1.00 77.38 181 THR A O 1
ATOM 1487 N N . VAL A 1 182 ? -14.880 13.206 -3.216 1.00 74.81 182 VAL A N 1
ATOM 1488 C CA . VAL A 1 182 ? -15.008 12.398 -1.999 1.00 74.81 182 VAL A CA 1
ATOM 1489 C C . VAL A 1 182 ? -14.514 10.981 -2.230 1.00 74.81 182 VAL A C 1
ATOM 1491 O O . VAL A 1 182 ? -14.548 10.452 -3.343 1.00 74.81 182 VAL A O 1
ATOM 1494 N N . LYS A 1 183 ? -14.046 10.379 -1.139 1.00 74.44 183 LYS A N 1
ATOM 1495 C CA . LYS A 1 183 ? -13.656 8.978 -1.088 1.00 74.44 183 LYS A CA 1
ATOM 1496 C C . LYS A 1 183 ? -14.852 8.157 -0.609 1.00 74.44 183 LYS A C 1
ATOM 1498 O O . LYS A 1 183 ? -15.446 8.472 0.421 1.00 74.44 183 LYS A O 1
ATOM 1503 N N . GLY A 1 184 ? -15.185 7.134 -1.377 1.00 72.00 184 GLY A N 1
ATOM 1504 C CA . GLY A 1 184 ? -16.191 6.128 -1.094 1.00 72.00 184 GLY A CA 1
ATOM 1505 C C . GLY A 1 184 ? -15.568 4.817 -0.652 1.00 72.00 184 GLY A C 1
ATOM 1506 O O . GLY A 1 184 ? -14.425 4.497 -0.988 1.00 72.00 184 GLY A O 1
ATOM 1507 N N . ILE A 1 185 ? -16.338 4.062 0.109 1.00 72.31 185 ILE A N 1
ATOM 1508 C CA . ILE A 1 185 ? -16.019 2.709 0.537 1.00 72.31 185 ILE A CA 1
ATOM 1509 C C . ILE A 1 185 ? -17.277 1.882 0.326 1.00 72.31 185 ILE A C 1
ATOM 1511 O O . ILE A 1 185 ? -18.367 2.359 0.634 1.00 72.31 185 ILE A O 1
ATOM 1515 N N . GLU A 1 186 ? -17.122 0.674 -0.193 1.00 67.69 186 GLU A N 1
ATOM 1516 C CA . GLU A 1 186 ? -18.223 -0.274 -0.299 1.00 67.69 186 GLU A CA 1
ATOM 1517 C C . GLU A 1 186 ? -18.781 -0.625 1.091 1.00 67.69 186 GLU A C 1
ATOM 1519 O O . GLU A 1 186 ? -18.040 -0.800 2.067 1.00 67.69 186 GLU A O 1
ATOM 1524 N N . ASP A 1 187 ? -20.102 -0.645 1.190 1.00 66.38 187 ASP A N 1
ATOM 1525 C CA . ASP A 1 187 ? -20.867 -1.114 2.331 1.00 66.38 187 ASP A CA 1
ATOM 1526 C C . ASP A 1 187 ? -20.999 -2.630 2.216 1.00 66.38 187 ASP A C 1
ATOM 1528 O O . ASP A 1 187 ? -21.631 -3.152 1.301 1.00 66.38 187 ASP A O 1
ATOM 1532 N N . GLU A 1 188 ? -20.418 -3.337 3.179 1.00 63.12 188 GLU A N 1
ATOM 1533 C CA . GLU A 1 188 ? -20.413 -4.801 3.217 1.00 63.12 188 GLU A CA 1
ATOM 1534 C C . GLU A 1 188 ? -21.826 -5.397 3.358 1.00 63.12 188 GLU A C 1
ATOM 1536 O O . GLU A 1 188 ? -22.006 -6.586 3.118 1.00 63.12 188 GLU A O 1
ATOM 1541 N N . LYS A 1 189 ? -22.838 -4.601 3.744 1.00 67.31 189 LYS A N 1
ATOM 1542 C CA . LYS A 1 189 ? -24.214 -5.088 3.934 1.00 67.31 189 LYS A CA 1
ATOM 1543 C C . LYS A 1 189 ? -25.029 -5.174 2.649 1.00 67.31 189 LYS A C 1
ATOM 1545 O O . LYS A 1 189 ? -25.911 -6.022 2.562 1.00 67.31 189 LYS A O 1
ATOM 1550 N N . ASP A 1 190 ? -24.807 -4.263 1.707 1.00 71.69 190 ASP A N 1
ATOM 1551 C CA . ASP A 1 190 ? -25.665 -4.121 0.523 1.00 71.69 190 ASP A CA 1
ATOM 1552 C C . ASP A 1 190 ? -24.906 -3.781 -0.770 1.00 71.69 190 ASP A C 1
ATOM 1554 O O . ASP A 1 190 ? -25.540 -3.526 -1.793 1.00 71.69 190 ASP A O 1
ATOM 1558 N N . GLY A 1 191 ? -23.568 -3.754 -0.745 1.00 60.53 191 GLY A N 1
ATOM 1559 C CA . GLY A 1 191 ? -22.730 -3.417 -1.902 1.00 60.53 191 GLY A CA 1
ATOM 1560 C C . GLY A 1 191 ? -22.825 -1.948 -2.332 1.00 60.53 191 GLY A C 1
ATOM 1561 O O . GLY A 1 191 ? -22.254 -1.549 -3.347 1.00 60.53 191 GLY A O 1
ATOM 1562 N N . SER A 1 192 ? -23.555 -1.105 -1.589 1.00 66.44 192 SER A N 1
ATOM 1563 C CA . SER A 1 192 ? -23.645 0.325 -1.889 1.00 66.44 192 SER A CA 1
ATOM 1564 C C . SER A 1 192 ? -22.366 1.048 -1.474 1.00 66.44 192 SER A C 1
ATOM 1566 O O . SER A 1 192 ? -21.688 0.649 -0.540 1.00 66.44 192 SER A O 1
ATOM 1568 N N . PHE A 1 193 ? -22.018 2.163 -2.117 1.00 66.12 193 PHE A N 1
ATOM 1569 C CA . PHE A 1 193 ? -20.866 2.956 -1.681 1.00 66.12 193 PHE A CA 1
ATOM 1570 C C . PHE A 1 193 ? -21.281 4.027 -0.669 1.00 66.12 193 PHE A C 1
ATOM 1572 O O . PHE A 1 193 ? -22.173 4.844 -0.917 1.00 66.12 193 PHE A O 1
ATOM 1579 N N . VAL A 1 194 ? -20.589 4.055 0.470 1.00 67.75 194 VAL A N 1
ATOM 1580 C CA . VAL A 1 194 ? -20.717 5.096 1.491 1.00 67.75 194 VAL A CA 1
ATOM 1581 C C . VAL A 1 194 ? -19.572 6.080 1.343 1.00 67.75 194 VAL A C 1
ATOM 1583 O O . VAL A 1 194 ? -18.406 5.689 1.280 1.00 67.75 194 VAL A O 1
ATOM 1586 N N . PHE A 1 195 ? -19.894 7.367 1.300 1.00 71.69 195 PHE A N 1
ATOM 1587 C CA . PHE A 1 195 ? -18.920 8.409 1.009 1.00 71.69 195 PHE A CA 1
ATOM 1588 C C . PHE A 1 195 ? -18.686 9.293 2.228 1.00 71.69 195 PHE A C 1
ATOM 1590 O O . PHE A 1 195 ? -19.611 9.639 2.967 1.00 71.69 195 PHE A O 1
ATOM 1597 N N . GLU A 1 196 ? -17.426 9.664 2.436 1.00 65.06 196 GLU A N 1
ATOM 1598 C CA . GLU A 1 196 ? -17.039 10.614 3.475 1.00 65.06 196 GLU A CA 1
ATOM 1599 C C . GLU A 1 196 ? -17.166 12.041 2.925 1.00 65.06 196 GLU A C 1
ATOM 1601 O O . GLU A 1 196 ? -16.416 12.458 2.039 1.00 65.06 196 GLU A O 1
ATOM 1606 N N . ILE A 1 197 ? -18.149 12.785 3.432 1.00 62.25 197 ILE A N 1
ATOM 1607 C CA . ILE A 1 197 ? -18.460 14.159 3.014 1.00 62.25 197 ILE A CA 1
ATOM 1608 C C . ILE A 1 197 ? -17.683 15.140 3.914 1.00 62.25 197 ILE A C 1
ATOM 1610 O O . ILE A 1 197 ? -17.378 14.800 5.065 1.00 62.25 197 ILE A O 1
ATOM 1614 N N . PRO A 1 198 ? -17.338 16.360 3.440 1.00 48.34 198 PRO A N 1
ATOM 1615 C CA . PRO A 1 198 ? -16.726 17.389 4.281 1.00 48.34 198 PRO A CA 1
ATOM 1616 C C . PRO A 1 198 ? -17.416 17.529 5.651 1.00 48.34 198 PRO A C 1
ATOM 1618 O O . PRO A 1 198 ? -18.643 17.517 5.732 1.00 48.34 198 PRO A O 1
ATOM 1621 N N . LYS A 1 199 ? -16.610 17.677 6.716 1.00 50.22 199 LYS A N 1
ATOM 1622 C CA . LYS A 1 199 ? -16.971 17.567 8.153 1.00 50.22 199 LYS A CA 1
ATOM 1623 C C . LYS A 1 199 ? -17.053 16.139 8.725 1.00 50.22 199 LYS A C 1
ATOM 1625 O O . LYS A 1 199 ? -17.550 15.965 9.832 1.00 50.22 199 LYS A O 1
ATOM 1630 N N . GLY A 1 200 ? -16.554 15.126 8.011 1.00 49.25 200 GLY A N 1
ATOM 1631 C CA . GLY A 1 200 ? -16.363 13.772 8.554 1.00 49.25 200 GLY A CA 1
ATOM 1632 C C . GLY A 1 200 ? -17.653 12.967 8.733 1.00 49.25 200 GLY A C 1
ATOM 1633 O O . GLY A 1 200 ? -17.639 11.912 9.365 1.00 49.25 200 GLY A O 1
ATOM 1634 N N . LYS A 1 201 ? -18.777 13.438 8.177 1.00 54.59 201 LYS A N 1
ATOM 1635 C CA . LYS A 1 201 ? -20.022 12.667 8.161 1.00 54.59 201 LYS A CA 1
ATOM 1636 C C . LYS A 1 201 ? -19.944 11.626 7.046 1.00 54.59 201 LYS A C 1
ATOM 1638 O O . LYS A 1 201 ? -19.896 11.969 5.865 1.00 54.59 201 LYS A O 1
ATOM 1643 N N . ILE A 1 202 ? -19.948 10.359 7.442 1.00 57.94 202 ILE A N 1
ATOM 1644 C CA . ILE A 1 202 ? -20.084 9.211 6.546 1.00 57.94 202 ILE A CA 1
ATOM 1645 C C . ILE A 1 202 ? -21.572 9.084 6.199 1.00 57.94 202 ILE A C 1
ATOM 1647 O O . ILE A 1 202 ? -22.393 8.889 7.094 1.00 57.94 202 ILE A O 1
ATOM 1651 N N . GLN A 1 203 ? -21.940 9.241 4.926 1.00 62.94 203 GLN A N 1
ATOM 1652 C CA . GLN A 1 203 ? -23.335 9.132 4.481 1.00 62.94 203 GLN A CA 1
ATOM 1653 C C . GLN A 1 203 ? -23.451 8.391 3.146 1.00 62.94 203 GLN A C 1
ATOM 1655 O O . GLN A 1 203 ? -22.580 8.483 2.278 1.00 62.94 203 GLN A O 1
ATOM 1660 N N . LYS A 1 204 ? -24.569 7.677 2.964 1.00 59.44 204 LYS A N 1
ATOM 1661 C CA . LYS A 1 204 ? -24.973 7.146 1.656 1.00 59.44 204 LYS A CA 1
ATOM 1662 C C . LYS A 1 204 ? -25.496 8.302 0.808 1.00 59.44 204 LYS A C 1
ATOM 1664 O O . LYS A 1 204 ? -26.508 8.910 1.153 1.00 59.44 204 LYS A O 1
ATOM 1669 N N . ILE A 1 205 ? -24.818 8.605 -0.298 1.00 59.25 205 ILE A N 1
ATOM 1670 C CA . ILE A 1 205 ? -25.157 9.759 -1.150 1.00 59.25 205 ILE A CA 1
ATOM 1671 C C . ILE A 1 205 ? -26.532 9.620 -1.804 1.00 59.25 205 ILE A C 1
ATOM 1673 O O . ILE A 1 205 ? -27.180 10.631 -2.041 1.00 59.25 205 ILE A O 1
ATOM 1677 N N . GLN A 1 206 ? -27.033 8.393 -1.982 1.00 56.06 206 GLN A N 1
ATOM 1678 C CA . GLN A 1 206 ? -28.391 8.126 -2.476 1.00 56.06 206 GLN A CA 1
ATOM 1679 C C . GLN A 1 206 ? -29.502 8.821 -1.658 1.00 56.06 206 GLN A C 1
ATOM 1681 O O . GLN A 1 206 ? -30.617 8.957 -2.146 1.00 56.06 206 GLN A O 1
ATOM 1686 N N . LYS A 1 207 ? -29.219 9.283 -0.429 1.00 55.41 207 LYS A N 1
ATOM 1687 C CA . LYS A 1 207 ? -30.172 10.018 0.423 1.00 55.41 207 LYS A CA 1
ATOM 1688 C C . LYS A 1 207 ? -30.067 11.548 0.331 1.00 55.41 207 LYS A C 1
ATOM 1690 O O . LYS A 1 207 ? -30.829 12.240 1.003 1.00 55.41 207 LYS A O 1
ATOM 1695 N N . LEU A 1 208 ? -29.134 12.094 -0.449 1.00 60.41 208 LEU A N 1
ATOM 1696 C CA . LEU A 1 208 ? -28.923 13.539 -0.561 1.00 60.41 208 LEU A CA 1
ATOM 1697 C C . LEU A 1 208 ? -29.657 14.0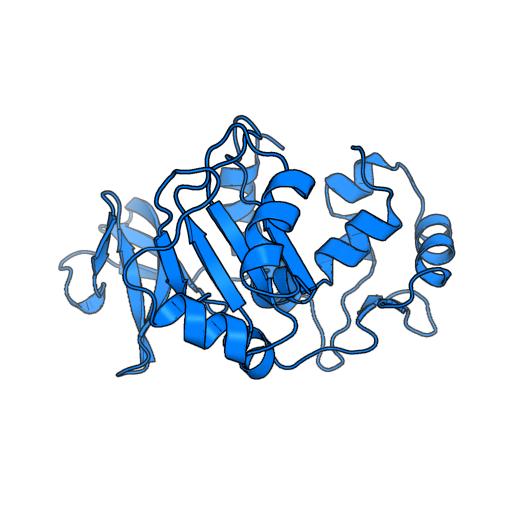86 -1.788 1.00 60.41 208 LEU A C 1
ATOM 1699 O O . LEU A 1 208 ? -29.301 13.769 -2.920 1.00 60.41 208 LEU A O 1
ATOM 1703 N N . LYS A 1 209 ? -30.676 14.923 -1.557 1.00 61.12 209 LYS A N 1
ATOM 1704 C CA . LYS A 1 209 ? -31.361 15.660 -2.628 1.00 61.12 209 LYS A CA 1
ATOM 1705 C C . LYS A 1 209 ? -30.389 16.661 -3.278 1.00 61.12 209 LYS A C 1
ATOM 1707 O O . LYS A 1 209 ? -29.550 17.250 -2.594 1.00 61.12 209 LYS A O 1
ATOM 1712 N N . ASP A 1 210 ? -30.508 16.831 -4.594 1.00 70.44 210 ASP A N 1
ATOM 1713 C CA . ASP A 1 210 ? -29.807 17.839 -5.411 1.00 70.44 210 ASP A CA 1
ATOM 1714 C C . ASP A 1 210 ? -28.291 17.646 -5.618 1.00 70.44 210 ASP A C 1
ATOM 1716 O O . ASP A 1 210 ? -27.580 18.605 -5.939 1.00 70.44 210 ASP A O 1
ATOM 1720 N N . LEU A 1 211 ? -27.780 16.419 -5.458 1.00 71.75 211 LEU A N 1
ATOM 1721 C CA . LEU A 1 211 ? -26.392 16.068 -5.776 1.00 71.75 211 LEU A CA 1
ATOM 1722 C C . LEU A 1 211 ? -26.319 15.013 -6.881 1.00 71.75 211 LEU A C 1
ATOM 1724 O O . LEU A 1 211 ? -27.016 14.003 -6.828 1.00 71.75 211 LEU A O 1
ATOM 1728 N N . SER A 1 212 ? -25.424 15.219 -7.847 1.00 75.38 212 SER A N 1
ATOM 1729 C CA . SER A 1 212 ? -25.058 14.208 -8.843 1.00 75.38 212 SER A CA 1
ATOM 1730 C C . SER A 1 212 ? -23.618 13.733 -8.634 1.00 75.38 212 SER A C 1
ATOM 1732 O O . SER A 1 212 ? -22.766 14.456 -8.101 1.00 75.38 212 SER A O 1
ATOM 1734 N N . ILE A 1 213 ? -23.360 12.479 -9.015 1.00 75.50 213 ILE A N 1
ATOM 1735 C CA . ILE A 1 213 ? -22.055 11.830 -8.872 1.00 75.50 213 ILE A CA 1
ATOM 1736 C C . ILE A 1 213 ? -21.443 11.562 -10.243 1.00 75.50 213 ILE A C 1
ATOM 1738 O O . ILE A 1 213 ? -22.132 11.152 -11.174 1.00 75.50 213 ILE A O 1
ATOM 1742 N N . GLN A 1 214 ? -20.132 11.749 -10.345 1.00 80.56 214 GLN A N 1
ATOM 1743 C CA . GLN A 1 214 ? -19.341 11.282 -11.478 1.00 80.56 214 GLN A CA 1
ATOM 1744 C C . GLN A 1 214 ? -18.234 10.372 -10.951 1.00 80.56 214 GLN A C 1
ATOM 1746 O O . GLN A 1 214 ? -17.431 10.793 -10.109 1.00 80.56 214 GLN A O 1
ATOM 1751 N N . TYR A 1 215 ? -18.192 9.134 -11.440 1.00 77.69 215 TYR A N 1
ATOM 1752 C CA . TYR A 1 215 ? -17.095 8.216 -11.149 1.00 77.69 215 TYR A CA 1
ATOM 1753 C C . TYR A 1 215 ? -15.801 8.743 -11.751 1.00 77.69 215 TYR A C 1
ATOM 1755 O O . TYR A 1 215 ? -15.787 9.277 -12.857 1.00 77.69 215 TYR A O 1
ATOM 1763 N N . ILE A 1 216 ? -14.722 8.618 -10.988 1.00 75.94 216 ILE A N 1
ATOM 1764 C CA . ILE A 1 216 ? -13.396 9.031 -11.424 1.00 75.94 216 ILE A CA 1
ATOM 1765 C C . ILE A 1 216 ? -12.717 7.791 -11.981 1.00 75.94 216 ILE A C 1
ATOM 1767 O O . ILE A 1 216 ? -12.502 6.827 -11.244 1.00 75.94 216 ILE A O 1
ATOM 1771 N N . SER A 1 217 ? -12.392 7.816 -13.271 1.00 70.50 217 SER A N 1
ATOM 1772 C CA . SER A 1 217 ? -11.584 6.754 -13.874 1.00 70.50 217 SER A CA 1
ATOM 1773 C C . SER A 1 217 ? -10.206 6.674 -13.197 1.00 70.50 217 SER A C 1
ATOM 1775 O O . SER A 1 217 ? -9.738 7.671 -12.642 1.00 70.50 217 SER A O 1
ATOM 1777 N N . PRO A 1 218 ? -9.497 5.536 -13.236 1.00 67.12 218 PRO A N 1
ATOM 1778 C CA . PRO A 1 218 ? -8.155 5.451 -12.658 1.00 67.12 218 PRO A CA 1
ATOM 1779 C C . PRO A 1 218 ? -7.140 6.451 -13.247 1.00 67.12 218 PRO A C 1
ATOM 1781 O O . PRO A 1 218 ? -6.266 6.951 -12.535 1.00 67.12 218 PRO A O 1
ATOM 1784 N N . ASP A 1 219 ? -7.287 6.821 -14.520 1.00 66.88 219 ASP A N 1
ATOM 1785 C CA . ASP A 1 219 ? -6.465 7.862 -15.148 1.00 66.88 219 ASP A CA 1
ATOM 1786 C C . ASP A 1 219 ? -6.816 9.262 -14.629 1.00 66.88 219 ASP A C 1
ATOM 1788 O O . ASP A 1 219 ? -5.942 10.072 -14.316 1.00 66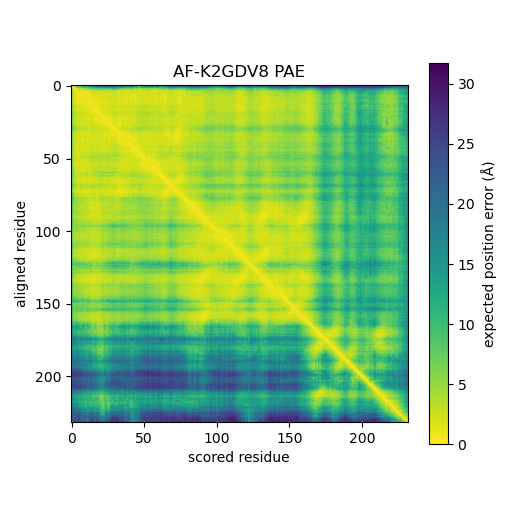.88 219 ASP A O 1
ATOM 1792 N N . GLU A 1 220 ? -8.097 9.555 -14.414 1.00 68.06 220 GLU A N 1
ATOM 1793 C CA . GLU A 1 220 ? -8.496 10.784 -13.730 1.00 68.06 220 GLU A CA 1
ATOM 1794 C C . GLU A 1 220 ? -8.163 10.756 -12.234 1.00 68.06 220 GLU A C 1
ATOM 1796 O O . GLU A 1 220 ? -7.997 11.814 -11.622 1.00 68.06 220 GLU A O 1
ATOM 1801 N N . TYR A 1 221 ? -8.039 9.578 -11.625 1.00 66.00 221 TYR A N 1
ATOM 1802 C CA . TYR A 1 221 ? -7.625 9.426 -10.238 1.00 66.00 221 TYR A CA 1
ATOM 1803 C C . TYR A 1 221 ? -6.203 9.941 -10.048 1.00 66.00 221 TYR A C 1
ATOM 1805 O O . TYR A 1 221 ? -5.942 10.604 -9.042 1.00 66.00 221 TYR A O 1
ATOM 1813 N N . LEU A 1 222 ? -5.323 9.775 -11.046 1.00 60.12 222 LEU A N 1
ATOM 1814 C CA . LEU A 1 222 ? -4.068 10.512 -11.072 1.00 60.12 222 LEU A CA 1
ATOM 1815 C C . LEU A 1 222 ? -4.319 12.005 -11.000 1.00 60.12 222 LEU A C 1
ATOM 1817 O O . LEU A 1 222 ? -3.718 12.624 -10.146 1.00 60.12 222 LEU A O 1
ATOM 1821 N N . SER A 1 223 ? -5.194 12.605 -11.811 1.00 57.78 223 SER A N 1
ATOM 1822 C CA . SER A 1 223 ? -5.456 14.056 -11.745 1.00 57.78 223 SER A CA 1
ATOM 1823 C C . SER A 1 223 ? -5.966 14.507 -10.366 1.00 57.78 223 SER A C 1
ATOM 1825 O O . SER A 1 223 ? -5.599 15.575 -9.888 1.00 57.78 223 SER A O 1
ATOM 1827 N N . VAL A 1 224 ? -6.749 13.671 -9.677 1.00 55.53 224 VAL A N 1
ATOM 1828 C CA . VAL A 1 224 ? -7.246 13.918 -8.312 1.00 55.53 224 VAL A CA 1
ATOM 1829 C C . VAL A 1 224 ? -6.130 13.790 -7.281 1.00 55.53 224 VAL A C 1
ATOM 1831 O O . VAL A 1 224 ? -6.023 14.611 -6.366 1.00 55.53 224 VAL A O 1
ATOM 1834 N N . LEU A 1 225 ? -5.273 12.780 -7.432 1.00 54.44 225 LEU A N 1
ATOM 1835 C CA . LEU A 1 225 ? -4.060 12.643 -6.647 1.00 54.44 225 LEU A CA 1
ATOM 1836 C C . LEU A 1 225 ? -3.094 13.785 -6.946 1.00 54.44 225 LEU A C 1
ATOM 1838 O O . LEU A 1 225 ? -2.590 14.345 -5.995 1.00 54.44 225 LEU A O 1
ATOM 1842 N N . TYR A 1 226 ? -2.878 14.182 -8.198 1.00 44.06 226 TYR A N 1
ATOM 1843 C CA . TYR A 1 226 ? -2.022 15.277 -8.662 1.00 44.06 226 TYR A CA 1
ATOM 1844 C C . TYR A 1 226 ? -2.550 16.628 -8.181 1.00 44.06 226 TYR A C 1
ATOM 1846 O O . TYR A 1 226 ? -1.748 17.458 -7.774 1.00 44.06 226 TYR A O 1
ATOM 1854 N N . GLN A 1 227 ? -3.870 16.834 -8.108 1.00 39.75 227 GLN A N 1
ATOM 1855 C CA . GLN A 1 227 ? -4.472 18.012 -7.469 1.00 39.75 227 GLN A CA 1
ATOM 1856 C C . GLN A 1 227 ? -4.157 18.082 -5.965 1.00 39.75 227 GLN A C 1
ATOM 1858 O O . GLN A 1 227 ? -4.096 19.175 -5.413 1.00 39.75 227 GLN A O 1
ATOM 1863 N N . ARG A 1 228 ? -3.907 16.945 -5.295 1.00 41.06 228 ARG A N 1
ATOM 1864 C CA . ARG A 1 228 ? -3.520 16.883 -3.869 1.00 41.06 228 ARG A CA 1
ATOM 1865 C C . ARG A 1 228 ? -2.018 16.661 -3.616 1.00 41.06 228 ARG A C 1
ATOM 1867 O O . ARG A 1 228 ? -1.541 16.970 -2.532 1.00 41.06 228 ARG A O 1
ATOM 1874 N N . LYS A 1 229 ? -1.281 16.128 -4.593 1.00 40.84 229 LYS A N 1
ATOM 1875 C CA . LYS A 1 229 ? 0.156 15.798 -4.585 1.00 40.84 229 LYS A CA 1
ATOM 1876 C C . LYS A 1 229 ? 0.992 16.871 -5.294 1.00 40.84 229 LYS A C 1
ATOM 1878 O O . LYS A 1 229 ? 2.193 16.682 -5.427 1.00 40.84 229 LYS A O 1
ATOM 1883 N N . ARG A 1 230 ? 0.402 17.998 -5.725 1.00 31.12 230 ARG A N 1
ATOM 1884 C CA . ARG A 1 230 ? 1.103 19.092 -6.429 1.00 31.12 230 ARG A CA 1
ATOM 1885 C C . ARG A 1 230 ? 2.179 19.821 -5.604 1.00 31.12 230 ARG A C 1
ATOM 1887 O O . ARG A 1 230 ? 2.805 20.722 -6.143 1.00 31.12 230 ARG A O 1
ATOM 1894 N N . ASN A 1 231 ? 2.451 19.378 -4.373 1.00 28.98 231 ASN A N 1
ATOM 1895 C CA . ASN A 1 231 ? 3.579 19.826 -3.548 1.00 28.98 231 ASN A CA 1
ATOM 1896 C C . ASN A 1 231 ? 4.552 18.686 -3.172 1.00 28.98 231 ASN A C 1
ATOM 1898 O O . ASN A 1 231 ? 5.209 18.752 -2.139 1.00 28.98 231 ASN A O 1
ATOM 1902 N N . LEU A 1 232 ? 4.650 17.627 -3.979 1.00 35.44 232 LEU A N 1
ATOM 1903 C CA . LEU A 1 232 ? 5.691 16.600 -3.850 1.00 35.44 232 LEU A CA 1
ATOM 1904 C C . LEU A 1 232 ? 6.544 16.577 -5.082 1.00 35.44 232 LEU A C 1
ATOM 1906 O O . LEU A 1 232 ? 5.946 16.613 -6.178 1.00 35.44 232 LEU A O 1
#

Mean predicted aligned error: 8.28 Å

Organism: Entamoeba nuttalli (strain P19) (NCBI:txid1076696)

Nearest PDB structures (foldseek):
  3s7r-assembly2_B  TM=8.847E-01  e=1.231E-06  Homo sapiens
  6dcl-assembly1_B  TM=7.981E-01  e=1.567E-05  Homo sapiens
  1l3k-assembly1_A  TM=5.056E-01  e=7.130E-06  Homo sapiens
  9hql-assembly1_A  TM=5.021E-01  e=7.575E-06  Homo sapiens
  9f4v-assembly1_A  TM=4.843E-01  e=6.711E-06  Homo sapiens

Sequence (232 aa):
MSRSLIQQIEFYFSDINLSTDLYLQSKMNADGMVPLSVIEGFKMIKRFHKTTPEICEELKQSNILRLSEDHQLIGRKNLQPIAQLEKRGLKIKWIPCSLNEEEIKACLSEFGEVDQIKIKYIPTTLTFKGTIEVLFKNEATVNKLKEMEKVMVKEKEVIVTKWKTHTLWIRLFRGKEKITTVKGIEDEKDGSFVFEIPKGKIQKIQKLKDLSIQYISPDEYLSVLYQRKRNL